Protein AF-A0A9D5QDN5-F1 (afdb_monomer_lite)

Sequence (202 aa):
MSFVYMTCNCQATGSQGYNCFMRDEQIRTYCETNEKVFFDFADLDAHWYNGSAWEHSTYDHEGTDVDVEHEQFNGNEAGHTTYESCEQKGRAVWWMMARLAGWDGGASASEQAKLTSTYSLSSNLNTINYTVPRQSNVEISIYDIDGRLVRTLVCGTVDPGFHSLSWDGKDRNGSKVSKGVYISRLESSGTVRAKSKVLLLN

Organism: NCBI:txid2052148

Structure (mmCIF, N/CA/C/O backbone):
data_AF-A0A9D5QDN5-F1
#
_entry.id   AF-A0A9D5QDN5-F1
#
loop_
_atom_site.group_PDB
_atom_site.id
_atom_site.type_symbol
_atom_site.label_atom_id
_atom_site.label_alt_id
_atom_site.label_comp_id
_atom_site.label_asym_id
_atom_site.label_entity_id
_atom_site.label_seq_id
_atom_site.pdbx_PDB_ins_code
_atom_site.Cartn_x
_atom_site.Cartn_y
_atom_site.Cartn_z
_atom_site.occupancy
_atom_site.B_iso_or_equiv
_atom_site.auth_seq_id
_atom_site.auth_comp_id
_atom_site.auth_asym_id
_atom_site.auth_atom_id
_atom_site.pdbx_PDB_model_num
ATOM 1 N N . MET A 1 1 ? -10.158 -11.912 1.954 1.00 58.22 1 MET A N 1
ATOM 2 C CA . MET A 1 1 ? -8.701 -12.013 1.739 1.00 58.22 1 MET A CA 1
ATOM 3 C C . MET A 1 1 ? -8.456 -11.590 0.306 1.00 58.22 1 MET A C 1
ATOM 5 O O . MET A 1 1 ? -9.079 -12.175 -0.568 1.00 58.22 1 MET A O 1
ATOM 9 N N . SER A 1 2 ? -7.680 -10.530 0.082 1.00 81.88 2 SER A N 1
ATOM 10 C CA . SER A 1 2 ? -7.375 -10.041 -1.268 1.00 81.88 2 SER A CA 1
ATOM 11 C C . SER A 1 2 ? -6.054 -10.653 -1.714 1.00 81.88 2 SER A C 1
ATOM 13 O O . SER A 1 2 ? -5.072 -10.569 -0.981 1.00 81.88 2 SER A O 1
ATOM 15 N N . PHE A 1 3 ? -6.051 -11.310 -2.870 1.00 91.81 3 PHE A N 1
ATOM 16 C CA . PHE A 1 3 ? -4.821 -11.774 -3.505 1.00 91.81 3 PHE A CA 1
ATOM 17 C C . PHE A 1 3 ? -4.150 -10.590 -4.213 1.00 91.81 3 PHE A C 1
ATOM 19 O O . PHE A 1 3 ? -4.855 -9.776 -4.812 1.00 91.81 3 PHE A O 1
ATOM 26 N N . VAL A 1 4 ? -2.822 -10.497 -4.122 1.00 93.88 4 VAL A N 1
ATOM 27 C CA . VAL A 1 4 ? -2.023 -9.459 -4.788 1.00 93.88 4 VAL A CA 1
ATOM 28 C C . VAL A 1 4 ? -1.340 -10.089 -5.992 1.00 93.88 4 VAL A C 1
ATOM 30 O O . VAL A 1 4 ? -0.610 -11.067 -5.846 1.00 93.88 4 VAL A O 1
ATOM 33 N N . TYR A 1 5 ? -1.605 -9.539 -7.170 1.00 96.06 5 TYR A N 1
ATOM 34 C CA . TYR A 1 5 ? -0.927 -9.904 -8.408 1.00 96.06 5 TYR A CA 1
ATOM 35 C C . TYR A 1 5 ? 0.317 -9.038 -8.577 1.00 96.06 5 TYR A C 1
ATOM 37 O O . TYR A 1 5 ? 0.336 -7.901 -8.109 1.00 96.06 5 TYR A O 1
ATOM 45 N N . MET A 1 6 ? 1.339 -9.564 -9.241 1.00 96.19 6 MET A N 1
ATOM 46 C CA . MET A 1 6 ? 2.598 -8.855 -9.444 1.00 96.19 6 MET A CA 1
ATOM 47 C C . MET A 1 6 ? 3.200 -9.184 -10.803 1.00 96.19 6 MET A C 1
ATOM 49 O O . MET A 1 6 ? 3.064 -10.320 -11.263 1.00 96.19 6 MET A O 1
ATOM 53 N N . THR A 1 7 ? 3.838 -8.192 -11.418 1.00 96.00 7 THR A N 1
ATOM 54 C CA . THR A 1 7 ? 4.723 -8.372 -12.578 1.00 96.00 7 THR A CA 1
ATOM 55 C C . THR A 1 7 ? 6.067 -8.952 -12.142 1.00 96.00 7 THR A C 1
ATOM 57 O O . THR A 1 7 ? 6.388 -8.995 -10.948 1.00 96.00 7 THR A O 1
ATOM 60 N N . CYS A 1 8 ? 6.835 -9.461 -13.103 1.00 88.31 8 CYS A N 1
ATOM 61 C CA . CYS A 1 8 ? 8.220 -9.870 -12.883 1.00 88.31 8 CYS A CA 1
ATOM 62 C C . CYS A 1 8 ? 9.164 -8.662 -13.017 1.00 88.31 8 CYS A C 1
ATOM 64 O O . CYS A 1 8 ? 8.758 -7.596 -13.460 1.00 88.31 8 CYS A O 1
ATOM 66 N N . ASN A 1 9 ? 10.440 -8.811 -12.658 1.00 80.81 9 ASN A N 1
ATOM 67 C CA . ASN A 1 9 ? 11.470 -7.886 -13.126 1.00 80.81 9 ASN A CA 1
ATOM 68 C C . ASN A 1 9 ? 11.909 -8.253 -14.548 1.00 80.81 9 ASN A C 1
ATOM 70 O O . ASN A 1 9 ? 12.340 -9.381 -14.802 1.00 80.81 9 ASN A O 1
ATOM 74 N N . CYS A 1 10 ? 11.870 -7.292 -15.470 1.00 78.69 10 CYS A N 1
ATOM 75 C CA . CYS A 1 10 ? 12.435 -7.464 -16.805 1.00 78.69 10 CYS A CA 1
ATOM 76 C C . CYS A 1 10 ? 13.880 -6.935 -16.835 1.00 78.69 10 CYS A C 1
ATOM 78 O O . CYS A 1 10 ? 14.143 -5.786 -17.166 1.00 78.69 10 CYS A O 1
ATOM 80 N N . GLN A 1 11 ? 14.838 -7.799 -16.477 1.00 85.31 11 GLN A N 1
ATOM 81 C CA . GLN A 1 11 ? 16.281 -7.476 -16.445 1.00 85.31 11 GLN A CA 1
ATOM 82 C C . GLN A 1 11 ? 17.001 -7.719 -17.785 1.00 85.31 11 GLN A C 1
ATOM 84 O O . GLN A 1 11 ? 18.211 -7.533 -17.902 1.00 85.31 11 GLN A O 1
ATOM 89 N N . ALA A 1 12 ? 16.280 -8.212 -18.792 1.00 85.81 12 ALA A N 1
ATOM 90 C CA . ALA A 1 12 ? 16.825 -8.544 -20.103 1.00 85.81 12 ALA A CA 1
ATOM 91 C C . ALA A 1 12 ? 16.309 -7.565 -21.160 1.00 85.81 12 ALA A C 1
ATOM 93 O O . ALA A 1 12 ? 15.193 -7.072 -21.052 1.00 85.81 12 ALA A O 1
ATOM 94 N N . THR A 1 13 ? 17.091 -7.351 -22.217 1.00 91.38 13 THR A N 1
ATOM 95 C CA . THR A 1 13 ? 16.676 -6.594 -23.407 1.00 91.38 13 THR A CA 1
ATOM 96 C C . THR A 1 13 ? 16.398 -7.528 -24.593 1.00 91.38 13 THR A C 1
ATOM 98 O O . THR A 1 13 ? 16.481 -8.761 -24.492 1.00 91.38 13 THR A O 1
ATOM 101 N N . GLY A 1 14 ? 16.030 -6.959 -25.745 1.00 93.94 14 GLY A N 1
ATOM 102 C CA . GLY A 1 14 ? 15.731 -7.709 -26.967 1.00 93.94 14 GLY A CA 1
ATOM 103 C C . GLY A 1 14 ? 14.498 -8.606 -26.825 1.00 93.94 14 GLY A C 1
ATOM 104 O O . GLY A 1 14 ? 13.575 -8.300 -26.074 1.00 93.94 14 GLY A O 1
ATOM 105 N N . SER A 1 15 ? 14.471 -9.735 -27.539 1.00 94.25 15 SER A N 1
ATOM 106 C CA . SER A 1 15 ? 13.298 -10.626 -27.554 1.00 94.25 15 SER A CA 1
ATOM 107 C C . SER A 1 15 ? 13.007 -11.294 -26.204 1.00 94.25 15 SER A C 1
ATOM 109 O O . SER A 1 15 ? 11.865 -11.666 -25.942 1.00 94.25 15 SER A O 1
ATOM 111 N N . GLN A 1 16 ? 14.020 -11.471 -25.345 1.00 91.44 16 GLN A N 1
ATOM 112 C CA . GLN A 1 16 ? 13.816 -12.035 -24.005 1.00 91.44 16 GLN A CA 1
ATOM 113 C C . GLN A 1 16 ? 13.107 -11.033 -23.091 1.00 91.44 16 GLN A C 1
ATOM 115 O O . GLN A 1 16 ? 12.096 -11.391 -22.485 1.00 91.44 16 GLN A O 1
ATOM 120 N N . GLY A 1 17 ? 13.583 -9.784 -23.056 1.00 93.19 17 GLY A N 1
ATOM 121 C CA . GLY A 1 17 ? 12.912 -8.698 -22.339 1.00 93.19 17 GLY A CA 1
ATOM 122 C C . GLY A 1 17 ? 11.507 -8.430 -22.867 1.00 93.19 17 GLY A C 1
ATOM 123 O O . GLY A 1 17 ? 10.565 -8.326 -22.091 1.00 93.19 17 GLY A O 1
ATOM 124 N N . TYR A 1 18 ? 11.327 -8.467 -24.191 1.00 95.31 18 TYR A N 1
ATOM 125 C CA . TYR A 1 18 ? 10.027 -8.210 -24.803 1.00 95.31 18 TYR A CA 1
ATOM 126 C C . TYR A 1 18 ? 9.000 -9.285 -24.436 1.00 95.31 18 TYR A C 1
ATOM 128 O O . TYR A 1 18 ? 7.843 -8.982 -24.171 1.00 95.31 18 TYR A O 1
ATOM 136 N N . ASN A 1 19 ? 9.411 -10.555 -24.350 1.00 94.81 19 ASN A N 1
ATOM 137 C CA . ASN A 1 19 ? 8.517 -11.608 -23.870 1.00 94.81 19 ASN A CA 1
ATOM 138 C C . ASN A 1 19 ? 8.107 -11.370 -22.408 1.00 94.81 19 ASN A C 1
ATOM 140 O O . ASN A 1 19 ? 6.927 -11.510 -22.106 1.00 94.81 19 ASN A O 1
ATOM 144 N N . CYS A 1 20 ? 9.044 -10.985 -21.531 1.00 93.81 20 CYS A N 1
ATOM 145 C CA . CYS A 1 20 ? 8.751 -10.609 -20.140 1.00 93.81 20 CYS A CA 1
ATOM 146 C C . CYS A 1 20 ? 7.706 -9.485 -20.086 1.00 93.81 20 CYS A C 1
ATOM 148 O O . CYS A 1 20 ? 6.622 -9.690 -19.540 1.00 93.81 20 CYS A O 1
ATOM 150 N N . PHE A 1 21 ? 7.963 -8.388 -20.799 1.00 94.81 21 PHE A N 1
ATOM 151 C CA . PHE A 1 21 ? 7.049 -7.258 -20.936 1.00 94.81 21 PHE A CA 1
ATOM 152 C C . PHE A 1 21 ? 5.653 -7.679 -21.408 1.00 94.81 21 PHE A C 1
ATOM 154 O O . PHE A 1 21 ? 4.655 -7.347 -20.782 1.00 94.81 21 PHE A O 1
ATOM 161 N N . MET A 1 22 ? 5.554 -8.508 -22.450 1.00 95.31 22 MET A N 1
ATOM 162 C CA . MET A 1 22 ? 4.256 -8.979 -22.943 1.00 95.31 22 MET A CA 1
ATOM 163 C C . MET A 1 22 ? 3.502 -9.860 -21.932 1.00 95.31 22 MET A C 1
ATOM 165 O O . MET A 1 22 ? 2.273 -9.936 -21.991 1.00 95.31 22 MET A O 1
ATOM 169 N N . ARG A 1 23 ? 4.192 -10.558 -21.018 1.00 96.31 23 ARG A N 1
ATOM 170 C CA . ARG A 1 23 ? 3.534 -11.282 -19.911 1.00 96.31 23 ARG A CA 1
ATOM 171 C C . ARG A 1 23 ? 3.090 -10.336 -18.811 1.00 96.31 23 ARG A C 1
ATOM 173 O O . ARG A 1 23 ? 1.997 -10.520 -18.279 1.00 96.31 23 ARG A O 1
ATOM 180 N N . ASP A 1 24 ? 3.889 -9.325 -18.523 1.00 96.25 24 ASP A N 1
ATOM 181 C CA . ASP A 1 24 ? 3.550 -8.301 -17.547 1.00 96.25 24 ASP A CA 1
ATOM 182 C C . ASP A 1 24 ? 2.343 -7.470 -18.006 1.00 96.25 24 ASP A C 1
ATOM 184 O O . ASP A 1 24 ? 1.401 -7.296 -17.235 1.00 96.25 24 ASP A O 1
ATOM 188 N N . GLU A 1 25 ? 2.257 -7.121 -19.291 1.00 95.44 25 GLU A N 1
ATOM 189 C CA . GLU A 1 25 ? 1.079 -6.488 -19.900 1.00 95.44 25 GLU A CA 1
ATOM 190 C C . GLU A 1 25 ? -0.191 -7.342 -19.772 1.00 95.44 25 GLU A C 1
ATOM 192 O O . GLU A 1 25 ? -1.283 -6.824 -19.519 1.00 95.44 25 GLU A O 1
ATOM 197 N N . GLN A 1 26 ? -0.076 -8.672 -19.878 1.00 97.06 26 GLN A N 1
ATOM 198 C CA . GLN A 1 26 ? -1.211 -9.573 -19.639 1.00 97.06 26 GLN A CA 1
ATOM 199 C C . GLN A 1 26 ? -1.677 -9.518 -18.179 1.00 97.06 26 GLN A C 1
ATOM 201 O O . GLN A 1 26 ? -2.884 -9.543 -17.920 1.00 97.06 26 GLN A O 1
ATOM 206 N N . ILE A 1 27 ? -0.744 -9.434 -17.226 1.00 96.94 27 ILE A N 1
ATOM 207 C CA . ILE A 1 27 ? -1.054 -9.315 -15.796 1.00 96.94 27 ILE A CA 1
ATOM 208 C C . ILE A 1 27 ? -1.691 -7.953 -15.508 1.00 96.94 27 ILE A C 1
ATOM 210 O O . ILE A 1 27 ? -2.745 -7.922 -14.866 1.00 96.94 27 ILE A O 1
ATOM 214 N N . ARG A 1 28 ? -1.111 -6.859 -16.018 1.00 96.56 28 ARG A N 1
ATOM 215 C CA . ARG A 1 28 ? -1.641 -5.488 -15.916 1.00 96.56 28 ARG A CA 1
ATOM 216 C C . ARG A 1 28 ? -3.074 -5.427 -16.439 1.00 96.56 28 ARG A C 1
ATOM 218 O O . ARG A 1 28 ? -3.995 -5.143 -15.673 1.00 96.56 28 ARG A O 1
ATOM 225 N N . THR A 1 29 ? -3.285 -5.865 -17.683 1.00 97.25 29 THR A N 1
ATOM 226 C CA . THR A 1 29 ? -4.608 -5.910 -18.329 1.00 97.25 29 THR A CA 1
ATOM 227 C C . THR A 1 29 ? -5.614 -6.720 -17.511 1.00 97.25 29 THR A C 1
ATOM 229 O O . THR A 1 29 ? -6.758 -6.297 -17.313 1.00 97.25 29 THR A O 1
ATOM 232 N N . TYR A 1 30 ? -5.218 -7.897 -17.011 1.00 96.06 30 TYR A N 1
ATOM 233 C CA . TYR A 1 30 ? -6.093 -8.725 -16.184 1.00 96.06 30 TYR A CA 1
ATOM 234 C C . TYR A 1 30 ? -6.464 -8.026 -14.871 1.00 96.06 30 TYR A C 1
ATOM 236 O O . TYR A 1 30 ? -7.628 -8.083 -14.463 1.00 96.06 30 TYR A O 1
ATOM 244 N N . CYS A 1 31 ? -5.508 -7.369 -14.213 1.00 95.62 31 CYS A N 1
ATOM 245 C CA . CYS A 1 31 ? -5.749 -6.682 -12.950 1.00 95.62 31 CYS A CA 1
ATOM 246 C C . CYS A 1 31 ? -6.680 -5.484 -13.115 1.00 95.62 31 CYS A C 1
ATOM 248 O O . CYS A 1 31 ? -7.635 -5.369 -12.348 1.00 95.62 31 CYS A O 1
ATOM 250 N N . GLU A 1 32 ? -6.454 -4.657 -14.134 1.00 92.88 32 GLU A N 1
ATOM 251 C CA . GLU A 1 32 ? -7.308 -3.511 -14.458 1.00 92.88 32 GLU A CA 1
ATOM 252 C C . GLU A 1 32 ? -8.732 -3.955 -14.802 1.00 92.88 32 GLU A C 1
ATOM 254 O O . GLU A 1 32 ? -9.698 -3.476 -14.212 1.00 92.88 32 GLU A O 1
ATOM 259 N N . THR A 1 33 ? -8.867 -4.943 -15.691 1.00 95.06 33 THR A N 1
ATOM 260 C CA . THR A 1 33 ? -10.176 -5.433 -16.157 1.00 95.06 33 THR A CA 1
ATOM 261 C C . THR A 1 33 ? -11.003 -6.062 -15.032 1.00 95.06 33 THR A C 1
ATOM 263 O O . THR A 1 33 ? -12.231 -6.042 -15.078 1.00 95.06 33 THR A O 1
ATOM 266 N N . ASN A 1 34 ? -10.352 -6.658 -14.028 1.00 93.75 34 ASN A N 1
ATOM 267 C CA . ASN A 1 34 ? -11.018 -7.439 -12.979 1.00 93.75 34 ASN A CA 1
ATOM 268 C C . ASN A 1 34 ? -10.911 -6.811 -11.583 1.00 93.75 34 ASN A C 1
ATOM 270 O O . ASN A 1 34 ? -11.143 -7.518 -10.589 1.00 93.75 34 ASN A O 1
ATOM 274 N N . GLU A 1 35 ? -10.528 -5.531 -11.517 1.00 91.94 35 GLU A N 1
ATOM 275 C CA . GLU A 1 35 ? -10.373 -4.743 -10.290 1.00 91.94 35 GLU A CA 1
ATOM 276 C C . GLU A 1 35 ? -9.543 -5.484 -9.225 1.00 91.94 35 GLU A C 1
ATOM 278 O O . GLU A 1 35 ? -9.929 -5.620 -8.058 1.00 91.94 35 GLU A O 1
ATOM 283 N N . LYS A 1 36 ? -8.411 -6.061 -9.643 1.00 94.81 36 LYS A N 1
ATOM 284 C CA . LYS A 1 36 ? -7.509 -6.780 -8.737 1.00 94.81 36 LYS A CA 1
ATOM 285 C C . LYS A 1 36 ? -6.504 -5.838 -8.099 1.00 94.81 36 LYS A C 1
ATOM 287 O O . LYS A 1 36 ? -6.113 -4.825 -8.664 1.00 94.81 36 LYS A O 1
ATOM 292 N N . VAL A 1 37 ? -6.053 -6.226 -6.909 1.00 92.94 37 VAL A N 1
ATOM 293 C CA . VAL A 1 37 ? -4.909 -5.579 -6.270 1.00 92.94 37 VAL A CA 1
ATOM 294 C C . VAL A 1 37 ? -3.650 -5.989 -7.021 1.00 92.94 37 VAL A C 1
ATOM 296 O O . VAL A 1 37 ? -3.403 -7.184 -7.207 1.00 92.94 37 VAL A O 1
ATOM 299 N N . PHE A 1 38 ? -2.871 -4.994 -7.421 1.00 94.69 38 PHE A N 1
ATOM 300 C CA . PHE A 1 38 ? -1.729 -5.147 -8.304 1.00 94.69 38 PHE A CA 1
ATOM 301 C C . PHE A 1 38 ? -0.495 -4.450 -7.721 1.00 94.69 38 PHE A C 1
ATOM 303 O O . PHE A 1 38 ? -0.605 -3.351 -7.176 1.00 94.69 38 PHE A O 1
ATOM 310 N N . PHE A 1 39 ? 0.655 -5.117 -7.805 1.00 96.06 39 PHE A N 1
ATOM 311 C CA . PHE A 1 39 ? 1.963 -4.618 -7.400 1.00 96.06 39 PHE A CA 1
ATOM 312 C C . PHE A 1 39 ? 2.928 -4.721 -8.585 1.00 96.06 39 PHE A C 1
ATOM 314 O O . PHE A 1 39 ? 3.391 -5.812 -8.914 1.00 96.06 39 PHE A O 1
ATOM 321 N N . ASP A 1 40 ? 3.193 -3.596 -9.243 1.00 95.50 40 ASP A N 1
ATOM 322 C CA . ASP A 1 40 ? 3.980 -3.571 -10.473 1.00 95.50 40 ASP A CA 1
ATOM 323 C C . ASP A 1 40 ? 5.482 -3.497 -10.174 1.00 95.50 40 ASP A C 1
ATOM 325 O O . ASP A 1 40 ? 6.033 -2.439 -9.882 1.00 95.50 40 ASP A O 1
ATOM 329 N N . PHE A 1 41 ? 6.139 -4.651 -10.183 1.00 93.00 41 PHE A N 1
ATOM 330 C CA . PHE A 1 41 ? 7.572 -4.766 -9.948 1.00 93.00 41 PHE A CA 1
ATOM 331 C C . PHE A 1 41 ? 8.387 -4.212 -11.122 1.00 93.00 41 PHE A C 1
ATOM 333 O O . PHE A 1 41 ? 9.372 -3.518 -10.889 1.00 93.00 41 PHE A O 1
ATOM 340 N N . ALA A 1 42 ? 7.954 -4.489 -12.357 1.00 93.62 42 ALA A N 1
ATOM 341 C CA . ALA A 1 42 ? 8.592 -3.995 -13.576 1.00 93.62 42 ALA A CA 1
ATOM 342 C C . ALA A 1 42 ? 8.594 -2.460 -13.636 1.00 93.62 42 ALA A C 1
ATOM 344 O O . ALA A 1 42 ? 9.636 -1.869 -13.903 1.00 93.62 42 ALA A O 1
ATOM 345 N N . ASP A 1 43 ? 7.464 -1.821 -13.316 1.00 93.62 43 ASP A N 1
ATOM 346 C CA . ASP A 1 43 ? 7.356 -0.354 -13.257 1.00 93.62 43 ASP A CA 1
ATOM 347 C C . ASP A 1 43 ? 8.285 0.245 -12.189 1.00 93.62 43 ASP A C 1
ATOM 349 O O . ASP A 1 43 ? 9.053 1.169 -12.461 1.00 93.62 43 ASP A O 1
ATOM 353 N N . LEU A 1 44 ? 8.292 -0.337 -10.982 1.00 94.00 44 LEU A N 1
ATOM 354 C CA . LEU A 1 44 ? 9.174 0.113 -9.901 1.00 94.00 44 LEU A CA 1
ATOM 355 C C . LEU A 1 44 ? 10.657 0.014 -10.270 1.00 94.00 44 LEU A C 1
ATOM 357 O O . LEU A 1 44 ? 11.422 0.897 -9.895 1.00 94.00 44 LEU A O 1
ATOM 361 N N . ASP A 1 45 ? 11.054 -1.037 -10.987 1.00 93.12 45 ASP A N 1
ATOM 362 C CA . ASP A 1 45 ? 12.440 -1.230 -11.415 1.00 93.12 45 ASP A CA 1
ATOM 363 C C . ASP A 1 45 ? 12.815 -0.392 -12.641 1.00 93.12 45 ASP A C 1
ATOM 365 O O . ASP A 1 45 ? 13.992 -0.097 -12.826 1.00 93.12 45 ASP A O 1
ATOM 369 N N . ALA A 1 46 ? 11.858 0.031 -13.466 1.00 94.56 46 ALA A N 1
ATOM 370 C CA . ALA A 1 46 ? 12.126 0.897 -14.612 1.00 94.56 46 ALA A CA 1
ATOM 371 C C . ALA A 1 46 ? 12.247 2.379 -14.218 1.00 94.56 46 ALA A C 1
ATOM 373 O O . ALA A 1 46 ? 12.864 3.159 -14.948 1.00 94.56 46 ALA A O 1
ATOM 374 N N . HIS A 1 47 ? 11.695 2.775 -13.065 1.00 94.19 47 HIS A N 1
ATOM 375 C CA . HIS A 1 47 ? 11.649 4.164 -12.617 1.00 94.19 47 HIS A CA 1
ATOM 376 C C . HIS A 1 47 ? 12.529 4.451 -11.399 1.00 94.19 47 HIS A C 1
ATOM 378 O O . HIS A 1 47 ? 12.309 3.941 -10.298 1.00 94.19 47 HIS A O 1
ATOM 384 N N . TRP A 1 48 ? 13.463 5.387 -11.563 1.00 94.12 48 TRP A N 1
ATOM 385 C CA . TRP A 1 48 ? 14.336 5.848 -10.486 1.00 94.12 48 TRP A CA 1
ATOM 386 C C . TRP A 1 48 ? 14.280 7.368 -10.328 1.00 94.12 48 TRP A C 1
ATOM 388 O O . TRP A 1 48 ? 14.187 8.109 -11.302 1.00 94.12 48 TRP A O 1
ATOM 398 N N . TYR A 1 49 ? 14.329 7.853 -9.087 1.00 90.31 49 TYR A N 1
ATOM 399 C CA . TYR A 1 49 ? 14.379 9.284 -8.801 1.00 90.31 49 TYR A CA 1
ATOM 400 C C . TYR A 1 49 ? 15.803 9.694 -8.437 1.00 90.31 49 TYR A C 1
ATOM 402 O O . TYR A 1 49 ? 16.289 9.381 -7.351 1.00 90.31 49 TYR A O 1
ATOM 410 N N . ASN A 1 50 ? 16.440 10.482 -9.298 1.00 86.81 50 ASN A N 1
ATOM 411 C CA . ASN A 1 50 ? 17.849 10.862 -9.152 1.00 86.81 50 ASN A CA 1
ATOM 412 C C . ASN A 1 50 ? 18.118 11.966 -8.108 1.00 86.81 50 ASN A C 1
ATOM 414 O O . ASN A 1 50 ? 19.209 12.534 -8.041 1.00 86.81 50 ASN A O 1
ATOM 418 N N . GLY A 1 51 ? 17.106 12.333 -7.319 1.00 88.19 51 GLY A N 1
ATOM 419 C CA . GLY A 1 51 ? 17.140 13.466 -6.392 1.00 88.19 51 GLY A CA 1
ATOM 420 C C . GLY A 1 51 ? 16.559 14.763 -6.966 1.00 88.19 51 GLY A C 1
ATOM 421 O O . GLY A 1 51 ? 16.148 15.625 -6.187 1.00 88.19 51 GLY A O 1
ATOM 422 N N . SER A 1 52 ? 16.455 14.890 -8.294 1.00 89.88 52 SER A N 1
ATOM 423 C CA . SER A 1 52 ? 15.911 16.072 -8.987 1.00 89.88 52 SER A CA 1
ATOM 424 C C . SER A 1 52 ? 14.757 15.759 -9.944 1.00 89.88 52 SER A C 1
ATOM 426 O O . SER A 1 52 ? 13.833 16.561 -10.066 1.00 89.88 52 SER A O 1
ATOM 428 N N . ALA A 1 53 ? 14.805 14.622 -10.636 1.00 89.44 53 ALA A N 1
ATOM 429 C CA . ALA A 1 53 ? 13.808 14.202 -11.611 1.00 89.44 53 ALA A CA 1
ATOM 430 C C . ALA A 1 53 ? 13.634 12.680 -11.605 1.00 89.44 53 ALA A C 1
ATOM 432 O O . ALA A 1 53 ? 14.506 11.941 -11.145 1.00 89.44 53 ALA A O 1
ATOM 433 N N . TRP A 1 54 ? 12.490 12.237 -12.124 1.00 91.94 54 TRP A N 1
ATOM 434 C CA . TRP A 1 54 ? 12.250 10.831 -12.420 1.00 91.94 54 TRP A CA 1
ATOM 435 C C . TRP A 1 54 ? 12.897 10.465 -13.749 1.00 91.94 54 TRP A C 1
ATOM 437 O O . TRP A 1 54 ? 12.698 11.148 -14.754 1.00 91.94 54 TRP A O 1
ATOM 447 N N . GLU A 1 55 ? 13.644 9.376 -13.726 1.00 94.19 55 GLU A N 1
ATOM 448 C CA . GLU A 1 55 ? 14.187 8.686 -14.883 1.00 94.19 55 GLU A CA 1
ATOM 449 C C . GLU A 1 55 ? 13.318 7.454 -15.161 1.00 94.19 55 GLU A C 1
ATOM 451 O O . GLU A 1 55 ? 12.727 6.872 -14.247 1.00 94.19 55 GLU A O 1
ATOM 456 N N . HIS A 1 56 ? 13.194 7.095 -16.436 1.00 94.50 56 HIS A N 1
ATOM 457 C CA . HIS A 1 56 ? 12.466 5.918 -16.904 1.00 94.50 56 HIS A CA 1
ATOM 458 C C . HIS A 1 56 ? 13.375 5.160 -17.861 1.00 94.50 56 HIS A C 1
ATOM 460 O O . HIS A 1 56 ? 13.830 5.730 -18.855 1.00 94.50 56 HIS A O 1
ATOM 466 N N . SER A 1 57 ? 13.687 3.912 -17.531 1.00 94.38 57 SER A N 1
ATOM 467 C CA . SER A 1 57 ? 14.548 3.062 -18.341 1.00 94.38 57 SER A CA 1
ATOM 468 C C . SER A 1 57 ? 13.716 2.209 -19.288 1.00 94.38 57 SER A C 1
ATOM 470 O O . SER A 1 57 ? 12.903 1.386 -18.869 1.00 94.38 57 SER A O 1
ATOM 472 N N . THR A 1 58 ? 13.941 2.411 -20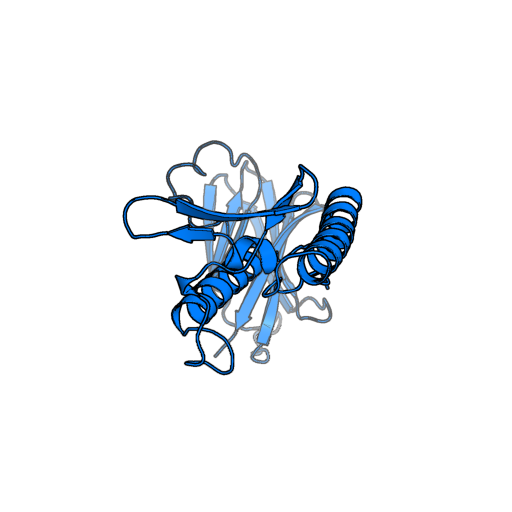.582 1.00 95.38 58 THR A N 1
ATOM 473 C CA . THR A 1 58 ? 13.287 1.667 -21.656 1.00 95.38 58 THR A CA 1
ATOM 474 C C . THR A 1 58 ? 14.280 1.325 -22.760 1.00 95.38 58 THR A C 1
ATOM 476 O O . THR A 1 58 ? 15.361 1.914 -22.871 1.00 95.38 58 THR A O 1
ATOM 479 N N . TYR A 1 59 ? 13.917 0.364 -23.604 1.00 94.94 59 TYR A N 1
ATOM 480 C CA . TYR A 1 59 ? 14.603 0.099 -24.865 1.00 94.94 59 TYR A CA 1
ATOM 481 C C . TYR A 1 59 ? 13.597 -0.130 -25.996 1.00 94.94 59 TYR A C 1
ATOM 483 O O . TYR A 1 59 ? 12.514 -0.669 -25.772 1.00 94.94 59 TYR A O 1
ATOM 491 N N . ASP A 1 60 ? 13.974 0.240 -27.222 1.00 96.12 60 ASP A N 1
ATOM 492 C CA . ASP A 1 60 ? 13.150 -0.027 -28.403 1.00 96.12 60 ASP A CA 1
ATOM 493 C C . ASP A 1 60 ? 13.191 -1.516 -28.774 1.00 96.12 60 ASP A C 1
ATOM 495 O O . ASP A 1 60 ? 14.259 -2.124 -28.933 1.00 96.12 60 ASP A O 1
ATOM 499 N N . HIS A 1 61 ? 12.011 -2.096 -28.959 1.00 95.62 61 HIS A N 1
ATOM 500 C CA . HIS A 1 61 ? 11.826 -3.391 -29.588 1.00 95.62 61 HIS A CA 1
ATOM 501 C C . HIS A 1 61 ? 10.793 -3.281 -30.705 1.00 95.62 61 HIS A C 1
ATOM 503 O O . HIS A 1 61 ? 9.589 -3.248 -30.456 1.00 95.62 61 HIS A O 1
ATOM 509 N N . GLU A 1 62 ? 11.276 -3.238 -31.948 1.00 94.88 62 GLU A N 1
ATOM 510 C CA . GLU A 1 62 ? 10.428 -3.196 -33.146 1.00 94.88 62 GLU A CA 1
ATOM 511 C C . GLU A 1 62 ? 9.426 -2.019 -33.133 1.00 94.88 62 GLU A C 1
ATOM 513 O O . GLU A 1 62 ? 8.292 -2.149 -33.596 1.00 94.88 62 GLU A O 1
ATOM 518 N N . GLY A 1 63 ? 9.836 -0.855 -32.613 1.00 93.25 63 GLY A N 1
ATOM 519 C CA . GLY A 1 63 ? 8.989 0.337 -32.504 1.00 93.25 63 GLY A CA 1
ATOM 520 C C . GLY A 1 63 ? 8.122 0.397 -31.243 1.00 93.25 63 GLY A C 1
ATOM 521 O O . GLY A 1 63 ? 7.251 1.262 -31.159 1.00 93.25 63 GLY A O 1
ATOM 522 N N . THR A 1 64 ? 8.315 -0.524 -30.295 1.00 93.31 64 THR A N 1
ATOM 523 C CA . THR A 1 64 ? 7.682 -0.500 -28.968 1.00 93.31 64 THR A CA 1
ATOM 524 C C . THR A 1 64 ? 8.723 -0.135 -27.917 1.00 93.31 64 THR A C 1
ATOM 526 O O . THR A 1 64 ? 9.749 -0.806 -27.835 1.00 93.31 64 THR A O 1
ATOM 529 N N . ASP A 1 65 ? 8.442 0.869 -27.087 1.00 93.81 65 ASP A N 1
ATOM 530 C CA . ASP A 1 65 ? 9.254 1.161 -25.904 1.00 93.81 65 ASP A CA 1
ATOM 531 C C . ASP A 1 65 ? 8.942 0.130 -24.814 1.00 93.81 65 ASP A C 1
ATOM 533 O O . ASP A 1 65 ? 7.807 0.019 -24.350 1.00 93.81 65 ASP A O 1
ATOM 537 N N . VAL A 1 66 ? 9.950 -0.657 -24.445 1.00 94.81 66 VAL A N 1
ATOM 538 C CA . VAL A 1 66 ? 9.834 -1.760 -23.489 1.00 94.81 66 VAL A CA 1
ATOM 539 C C . VAL A 1 66 ? 10.541 -1.391 -22.195 1.00 94.81 66 VAL A C 1
ATOM 541 O O . VAL A 1 66 ? 11.726 -1.055 -22.225 1.00 94.81 66 VAL A O 1
ATOM 544 N N . ASP A 1 67 ? 9.831 -1.502 -21.070 1.00 93.94 67 ASP A N 1
ATOM 545 C CA . ASP A 1 67 ? 10.405 -1.317 -19.735 1.00 93.94 67 ASP A CA 1
ATOM 546 C C . ASP A 1 67 ? 11.565 -2.289 -19.491 1.00 93.94 67 ASP A C 1
ATOM 548 O O . ASP A 1 67 ? 11.483 -3.490 -19.776 1.00 93.94 67 ASP A O 1
ATOM 552 N N . VAL A 1 68 ? 12.645 -1.771 -18.915 1.00 93.81 68 VAL A N 1
ATOM 553 C CA . VAL A 1 68 ? 13.788 -2.561 -18.455 1.00 93.81 68 VAL A CA 1
ATOM 554 C C . VAL A 1 68 ? 14.250 -2.043 -17.101 1.00 93.81 68 VAL A C 1
ATOM 556 O O . VAL A 1 68 ? 14.052 -0.877 -16.777 1.00 93.81 68 VAL A O 1
ATOM 559 N N . GLU A 1 69 ? 14.857 -2.913 -16.297 1.00 93.50 69 GLU A N 1
ATOM 560 C CA . GLU A 1 69 ? 15.459 -2.508 -15.026 1.00 93.50 69 GLU A CA 1
ATOM 561 C C . GLU A 1 69 ? 16.451 -1.348 -15.223 1.00 93.50 69 GLU A C 1
ATOM 563 O O . GLU A 1 69 ? 17.378 -1.416 -16.036 1.00 93.50 69 GLU A O 1
ATOM 568 N N . HIS A 1 70 ? 16.252 -0.287 -14.445 1.00 94.81 70 HIS A N 1
ATOM 569 C CA . HIS A 1 70 ? 17.103 0.887 -14.421 1.00 94.81 70 HIS A CA 1
ATOM 570 C C . HIS A 1 70 ? 18.520 0.516 -13.969 1.00 94.81 70 HIS A C 1
ATOM 572 O O . HIS A 1 70 ? 18.704 -0.245 -13.018 1.00 94.81 70 HIS A O 1
ATOM 578 N N . GLU A 1 71 ? 19.546 1.101 -14.597 1.00 93.25 71 GLU A N 1
ATOM 579 C CA . GLU A 1 71 ? 20.955 0.770 -14.322 1.00 93.25 71 GLU A CA 1
ATOM 580 C C . GLU A 1 71 ? 21.324 0.935 -12.837 1.00 93.25 71 GLU A C 1
ATOM 582 O O . GLU A 1 71 ? 22.064 0.124 -12.286 1.00 93.25 71 GLU A O 1
ATOM 587 N N . GLN A 1 72 ? 20.730 1.923 -12.162 1.00 93.25 72 GLN A N 1
ATOM 588 C CA . GLN A 1 72 ? 20.887 2.147 -10.718 1.00 93.25 72 GLN A CA 1
ATOM 589 C C . GLN A 1 72 ? 20.474 0.943 -9.843 1.00 93.25 72 GLN A C 1
ATOM 591 O O . GLN A 1 72 ? 20.957 0.794 -8.720 1.00 93.25 72 GLN A O 1
ATOM 596 N N . PHE A 1 73 ? 19.577 0.080 -10.320 1.00 92.75 73 PHE A N 1
ATOM 597 C CA . PHE A 1 73 ? 19.118 -1.109 -9.593 1.00 92.75 73 PHE A CA 1
ATOM 598 C C . PHE A 1 73 ? 19.864 -2.386 -9.986 1.00 92.75 73 PHE A C 1
ATOM 600 O O . PHE A 1 73 ? 19.746 -3.407 -9.300 1.00 92.75 73 PHE A O 1
ATOM 607 N N . ASN A 1 74 ? 20.701 -2.315 -11.023 1.00 89.56 74 ASN A N 1
ATOM 608 C CA . ASN A 1 74 ? 21.514 -3.427 -11.485 1.00 89.56 74 ASN A CA 1
ATOM 609 C C . ASN A 1 74 ? 22.750 -3.602 -10.587 1.00 89.56 74 ASN A C 1
ATOM 611 O O . ASN A 1 74 ? 23.778 -2.941 -10.742 1.00 89.56 74 ASN A O 1
ATOM 615 N N . GLY A 1 75 ? 22.655 -4.516 -9.623 1.00 84.94 75 GLY A N 1
ATOM 616 C CA . GLY A 1 75 ? 23.725 -4.780 -8.668 1.00 84.94 75 GLY A CA 1
ATOM 617 C C . GLY A 1 75 ? 23.611 -6.146 -8.005 1.00 84.94 75 GLY A C 1
ATOM 618 O O . GLY A 1 75 ? 22.699 -6.923 -8.266 1.00 84.94 75 GLY A O 1
ATOM 619 N N . ASN A 1 76 ? 24.559 -6.465 -7.126 1.00 87.06 76 ASN A N 1
ATOM 620 C CA . ASN A 1 76 ? 24.536 -7.711 -6.352 1.00 87.06 76 ASN A CA 1
ATOM 621 C C . ASN A 1 76 ? 24.769 -7.461 -4.859 1.00 87.06 76 ASN A C 1
ATOM 623 O O . ASN A 1 76 ? 25.473 -8.205 -4.178 1.00 87.06 76 ASN A O 1
ATOM 627 N N . GLU A 1 77 ? 24.203 -6.374 -4.356 1.00 90.06 77 GLU A N 1
ATOM 628 C CA . GLU A 1 77 ? 24.347 -5.983 -2.958 1.00 90.06 77 GLU A CA 1
ATOM 629 C C . GLU A 1 77 ? 23.374 -6.761 -2.067 1.00 90.06 77 GLU A C 1
ATOM 631 O O . GLU A 1 77 ? 23.729 -7.152 -0.957 1.00 90.06 77 GLU A O 1
ATOM 636 N N . ALA A 1 78 ? 22.176 -7.044 -2.587 1.00 83.94 78 ALA A N 1
ATOM 637 C CA . ALA A 1 78 ? 21.082 -7.702 -1.878 1.00 83.94 78 ALA A CA 1
ATOM 638 C C . ALA A 1 78 ? 20.639 -9.020 -2.544 1.00 83.94 78 ALA A C 1
ATOM 640 O O . ALA A 1 78 ? 19.469 -9.389 -2.492 1.00 83.94 78 ALA A O 1
ATOM 641 N N . G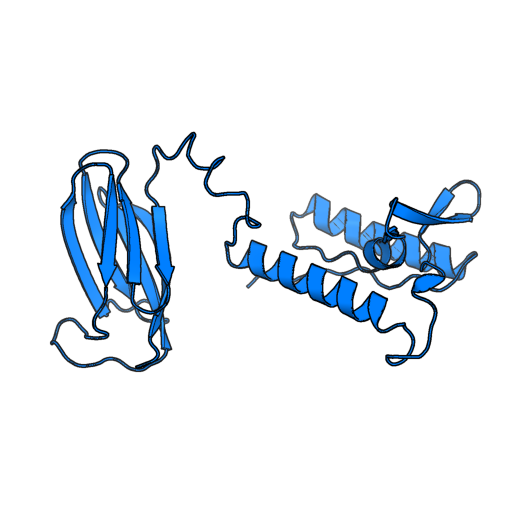LY A 1 79 ? 21.572 -9.744 -3.171 1.00 74.94 79 GLY A N 1
ATOM 642 C CA . GLY A 1 79 ? 21.273 -10.993 -3.874 1.00 74.94 79 GLY A CA 1
ATOM 643 C C . GLY A 1 79 ? 20.557 -10.736 -5.198 1.00 74.94 79 GLY A C 1
ATOM 644 O O . GLY A 1 79 ? 19.376 -11.043 -5.328 1.00 74.94 79 GLY A O 1
ATOM 645 N N . HIS A 1 80 ? 21.315 -10.223 -6.173 1.00 80.94 80 HIS A N 1
ATOM 646 C CA . HIS A 1 80 ? 20.902 -9.891 -7.550 1.00 80.94 80 HIS A CA 1
ATOM 647 C C . HIS A 1 80 ? 20.196 -8.540 -7.778 1.00 80.94 80 HIS A C 1
ATOM 649 O O . HIS A 1 80 ? 19.691 -8.313 -8.873 1.00 80.94 80 HIS A O 1
ATOM 655 N N . THR A 1 81 ? 20.180 -7.641 -6.788 1.00 88.19 81 THR A N 1
ATOM 656 C CA . THR A 1 81 ? 19.807 -6.222 -6.971 1.00 88.19 81 THR A CA 1
ATOM 657 C C . THR A 1 81 ? 20.567 -5.323 -5.977 1.00 88.19 81 THR A C 1
ATOM 659 O O . THR A 1 81 ? 21.392 -5.819 -5.193 1.00 88.19 81 THR A O 1
ATOM 662 N N . THR A 1 82 ? 20.329 -4.011 -6.003 1.00 92.12 82 THR A N 1
ATOM 663 C CA . THR A 1 82 ? 20.879 -3.038 -5.040 1.00 92.12 82 THR A CA 1
ATOM 664 C C . THR A 1 82 ? 20.010 -2.904 -3.788 1.00 92.12 82 THR A C 1
ATOM 666 O O . THR A 1 82 ? 18.811 -3.202 -3.796 1.00 92.12 82 THR A O 1
ATOM 669 N N . TYR A 1 83 ? 20.592 -2.421 -2.684 1.00 92.38 83 TYR A N 1
ATOM 670 C CA . TYR A 1 83 ? 19.806 -2.130 -1.475 1.00 92.38 83 TYR A CA 1
ATOM 671 C C . TYR A 1 83 ? 18.731 -1.066 -1.722 1.00 92.38 83 TYR A C 1
ATOM 673 O O . TYR A 1 83 ? 17.652 -1.135 -1.136 1.00 92.38 83 TYR A O 1
ATOM 681 N N . GLU A 1 84 ? 19.007 -0.110 -2.608 1.00 92.62 84 GLU A N 1
ATOM 682 C CA . GLU A 1 84 ? 18.076 0.958 -2.970 1.00 92.62 84 GLU A CA 1
ATOM 683 C C . GLU A 1 84 ? 16.810 0.410 -3.642 1.00 92.62 84 GLU A C 1
ATOM 685 O O . GLU A 1 84 ? 15.703 0.750 -3.219 1.00 92.62 84 GLU A O 1
ATOM 690 N N . SER A 1 85 ? 16.957 -0.518 -4.597 1.00 91.94 85 SER A N 1
ATOM 691 C CA . SER A 1 85 ? 15.815 -1.215 -5.205 1.00 91.94 85 SER A CA 1
ATOM 692 C C . SER A 1 85 ? 14.995 -1.963 -4.144 1.00 91.94 85 SER A C 1
ATOM 694 O O . SER A 1 85 ? 13.765 -1.849 -4.091 1.00 91.94 85 SER A O 1
ATOM 696 N N . CYS A 1 86 ? 15.658 -2.676 -3.220 1.00 91.62 86 CYS A N 1
ATOM 697 C CA . CYS A 1 86 ? 14.973 -3.342 -2.107 1.00 91.62 86 CYS A CA 1
ATOM 698 C C . CYS A 1 86 ? 14.192 -2.361 -1.223 1.00 91.62 86 CYS A C 1
ATOM 700 O O . CYS A 1 86 ? 13.055 -2.650 -0.838 1.00 91.62 86 CYS A O 1
ATOM 702 N N . GLU A 1 87 ? 14.773 -1.207 -0.892 1.00 93.38 87 GLU A N 1
ATOM 703 C CA . GLU A 1 87 ? 14.093 -0.181 -0.105 1.00 93.38 87 GLU A CA 1
ATOM 704 C C . GLU A 1 87 ? 12.882 0.398 -0.838 1.00 93.38 87 GLU A C 1
ATOM 706 O O . GLU A 1 87 ? 11.820 0.541 -0.226 1.00 93.38 87 GLU A O 1
ATOM 711 N N . GLN A 1 88 ? 13.006 0.708 -2.130 1.00 91.88 88 GLN A N 1
ATOM 712 C CA . GLN A 1 88 ? 11.909 1.234 -2.944 1.00 91.88 88 GLN A CA 1
ATOM 713 C C . GLN A 1 88 ? 10.737 0.249 -2.981 1.00 91.88 88 GLN A C 1
ATOM 715 O O . GLN A 1 88 ? 9.603 0.619 -2.659 1.00 91.88 88 GLN A O 1
ATOM 720 N N . LYS A 1 89 ? 11.017 -1.029 -3.256 1.00 92.00 89 LYS A N 1
ATOM 721 C CA . LYS A 1 89 ? 10.023 -2.111 -3.229 1.00 92.00 89 LYS A CA 1
ATOM 722 C C . LYS A 1 89 ? 9.397 -2.261 -1.848 1.00 92.00 89 LYS A C 1
ATOM 724 O O . LYS A 1 89 ? 8.177 -2.345 -1.727 1.00 92.00 89 LYS A O 1
ATOM 729 N N . GLY A 1 90 ? 10.204 -2.224 -0.788 1.00 94.06 90 GLY A N 1
ATOM 730 C CA . GLY A 1 90 ? 9.726 -2.284 0.592 1.00 94.06 90 GLY A CA 1
ATOM 731 C C . GLY A 1 90 ? 8.773 -1.138 0.940 1.00 94.06 90 GLY A C 1
ATOM 732 O O . GLY A 1 90 ? 7.709 -1.372 1.520 1.00 94.06 90 GLY A O 1
ATOM 733 N N . ARG A 1 91 ? 9.107 0.096 0.541 1.00 92.75 91 ARG A N 1
ATOM 734 C CA . ARG A 1 91 ? 8.259 1.285 0.730 1.00 92.75 91 ARG A CA 1
ATOM 735 C C . ARG A 1 91 ? 6.957 1.172 -0.060 1.00 92.75 91 ARG A C 1
ATOM 737 O O . ARG A 1 91 ? 5.898 1.456 0.497 1.00 92.75 91 ARG A O 1
ATOM 744 N N . ALA A 1 92 ? 7.018 0.713 -1.309 1.00 94.06 92 ALA A N 1
ATOM 745 C CA . ALA A 1 92 ? 5.846 0.528 -2.158 1.00 94.06 92 ALA A CA 1
ATOM 746 C C . ALA A 1 92 ? 4.901 -0.558 -1.609 1.00 94.06 92 ALA A C 1
ATOM 748 O O . ALA A 1 92 ? 3.696 -0.323 -1.486 1.00 94.06 92 ALA A O 1
ATOM 749 N N . VAL A 1 93 ? 5.433 -1.711 -1.181 1.00 94.38 93 VAL A N 1
ATOM 750 C CA . VAL A 1 93 ? 4.643 -2.771 -0.527 1.00 94.38 93 VAL A CA 1
ATOM 751 C C . VAL A 1 93 ? 4.017 -2.256 0.761 1.00 94.38 93 VAL A C 1
ATOM 753 O O . VAL A 1 93 ? 2.827 -2.475 0.995 1.00 94.38 93 VAL A O 1
ATOM 756 N N . TRP A 1 94 ? 4.792 -1.563 1.601 1.00 93.69 94 TRP A N 1
ATOM 757 C CA . TRP A 1 94 ? 4.270 -0.986 2.836 1.00 93.69 94 TRP A CA 1
ATOM 758 C C . TRP A 1 94 ? 3.119 -0.020 2.548 1.00 93.69 94 TRP A C 1
ATOM 760 O O . TRP A 1 94 ? 2.061 -0.136 3.168 1.00 93.69 94 TRP A O 1
ATOM 770 N N . TRP A 1 95 ? 3.291 0.876 1.573 1.00 90.50 95 TRP A N 1
ATOM 771 C CA . TRP A 1 95 ? 2.267 1.834 1.168 1.00 90.50 95 TRP A CA 1
ATOM 772 C C . TRP A 1 95 ? 0.998 1.123 0.704 1.00 90.50 95 TRP A C 1
ATOM 774 O O . TRP A 1 95 ? -0.081 1.378 1.238 1.00 90.50 95 TRP A O 1
ATOM 784 N N . MET A 1 96 ? 1.116 0.177 -0.230 1.00 93.25 96 MET A N 1
ATOM 785 C CA . MET A 1 96 ? -0.005 -0.627 -0.718 1.00 93.25 96 MET A CA 1
ATOM 786 C C . MET A 1 96 ? -0.732 -1.330 0.435 1.00 93.25 96 MET A C 1
ATOM 788 O O . MET A 1 96 ? -1.954 -1.240 0.548 1.00 93.25 96 MET A O 1
ATOM 792 N N . MET A 1 97 ? 0.000 -1.995 1.329 1.00 92.56 97 MET A N 1
ATOM 793 C CA . MET A 1 97 ? -0.592 -2.706 2.463 1.00 92.56 97 MET A CA 1
ATOM 794 C C . MET A 1 97 ? -1.283 -1.762 3.443 1.00 92.56 97 MET A C 1
ATOM 796 O O . MET A 1 97 ? -2.373 -2.071 3.926 1.00 92.56 97 MET A O 1
ATOM 800 N N . ALA A 1 98 ? -0.696 -0.596 3.706 1.00 89.69 98 ALA A N 1
ATOM 801 C CA . ALA A 1 98 ? -1.318 0.428 4.529 1.00 89.69 98 ALA A CA 1
ATOM 802 C C . ALA A 1 98 ? -2.630 0.914 3.888 1.00 89.69 98 ALA A C 1
ATOM 804 O O . ALA A 1 98 ? -3.657 0.957 4.569 1.00 89.69 98 ALA A O 1
ATOM 805 N N . ARG A 1 99 ? -2.643 1.177 2.574 1.00 89.12 99 ARG A N 1
ATOM 806 C CA . ARG A 1 99 ? -3.857 1.539 1.818 1.00 89.12 99 ARG A CA 1
ATOM 807 C C . ARG A 1 99 ? -4.936 0.461 1.923 1.00 89.12 99 ARG A C 1
ATOM 809 O O . ARG A 1 99 ? -6.078 0.770 2.256 1.00 89.12 99 ARG A O 1
ATOM 816 N N . LEU A 1 100 ? -4.578 -0.807 1.723 1.00 86.06 100 LEU A N 1
ATOM 817 C CA . LEU A 1 100 ? -5.504 -1.943 1.849 1.00 86.06 100 LEU A CA 1
ATOM 818 C C . LEU A 1 100 ? -6.015 -2.137 3.284 1.00 86.06 100 LEU A C 1
ATOM 820 O O . LEU A 1 100 ? -7.126 -2.627 3.486 1.00 86.06 100 LEU A O 1
ATOM 824 N N . ALA A 1 101 ? -5.226 -1.746 4.287 1.00 87.38 101 ALA A N 1
ATOM 825 C CA . ALA A 1 101 ? -5.623 -1.753 5.691 1.00 87.38 101 ALA A CA 1
ATOM 826 C C . ALA A 1 101 ? -6.523 -0.562 6.081 1.00 87.38 101 ALA A C 1
ATOM 828 O O . ALA A 1 101 ? -7.014 -0.532 7.210 1.00 87.38 101 ALA A O 1
ATOM 829 N N . GLY A 1 102 ? -6.767 0.380 5.162 1.00 85.75 102 GLY A N 1
ATOM 830 C CA . GLY A 1 102 ? -7.623 1.548 5.366 1.00 85.75 102 GLY A CA 1
ATOM 831 C C . GLY A 1 102 ? -6.877 2.841 5.699 1.00 85.75 102 GLY A C 1
ATOM 832 O O . GLY A 1 102 ? -7.518 3.810 6.099 1.00 85.75 102 GLY A O 1
ATOM 833 N N . TRP A 1 103 ? -5.549 2.885 5.552 1.00 87.00 103 TRP A N 1
ATOM 834 C CA . TRP A 1 103 ? -4.799 4.135 5.658 1.00 87.00 103 TRP A CA 1
ATOM 835 C C . TRP A 1 103 ? -5.064 5.025 4.442 1.00 87.00 103 TRP A C 1
ATOM 837 O O . TRP A 1 103 ? -5.019 4.594 3.290 1.00 87.00 103 TRP A O 1
ATOM 847 N N . ASP A 1 104 ? -5.308 6.301 4.691 1.00 83.19 104 ASP A N 1
ATOM 848 C CA . ASP A 1 104 ? -5.688 7.288 3.685 1.00 83.19 104 ASP A CA 1
ATOM 849 C C . ASP A 1 104 ? -4.499 7.908 2.928 1.00 83.19 104 ASP A C 1
ATOM 851 O O . ASP A 1 104 ? -4.711 8.750 2.057 1.00 83.19 104 ASP A O 1
ATOM 855 N N . GLY A 1 105 ? -3.279 7.411 3.150 1.00 79.06 105 GLY A N 1
ATOM 856 C CA . GLY A 1 105 ? -2.078 7.878 2.454 1.00 79.06 105 GLY A CA 1
ATOM 857 C C . GLY A 1 105 ? -1.451 9.113 3.094 1.00 79.06 105 GLY A C 1
ATOM 858 O O . GLY A 1 105 ? -0.603 9.749 2.477 1.00 79.06 105 GLY A O 1
ATOM 859 N N . GLY A 1 106 ? -1.867 9.481 4.313 1.00 68.94 106 GLY A N 1
ATOM 860 C CA . GLY A 1 106 ? -1.272 10.612 5.020 1.00 68.94 106 GLY A CA 1
ATOM 861 C C . GLY A 1 106 ? -1.568 11.950 4.351 1.00 68.94 106 GLY A C 1
ATOM 862 O O . GLY A 1 106 ? -0.830 12.908 4.579 1.00 68.94 106 GLY A O 1
ATOM 863 N N . ALA A 1 107 ? -2.648 12.025 3.557 1.00 53.53 107 ALA A N 1
ATOM 864 C CA . ALA A 1 107 ? -3.246 13.301 3.200 1.00 53.53 107 ALA A CA 1
ATOM 865 C C . ALA A 1 107 ? -3.404 14.089 4.500 1.00 53.53 107 ALA A C 1
ATOM 867 O O . ALA A 1 107 ? -3.987 13.599 5.473 1.00 53.53 107 ALA A O 1
ATOM 868 N N . SER A 1 108 ? -2.785 15.266 4.551 1.00 46.28 108 SER A N 1
ATOM 869 C CA . SER A 1 108 ? -2.822 16.107 5.733 1.00 46.28 108 SER A CA 1
ATOM 870 C C . SER A 1 108 ? -4.274 16.259 6.186 1.00 46.28 108 SER A C 1
ATOM 872 O O . SER A 1 108 ? -5.204 16.370 5.379 1.00 46.28 108 SER A O 1
ATOM 874 N N . ALA A 1 109 ? -4.471 16.282 7.501 1.00 48.38 109 ALA A N 1
ATOM 875 C CA . ALA A 1 109 ? -5.762 16.465 8.158 1.00 48.38 109 ALA A CA 1
ATOM 876 C C . ALA A 1 109 ? -6.514 17.765 7.759 1.00 48.38 109 ALA A C 1
ATOM 878 O O . ALA A 1 109 ? -7.524 18.103 8.370 1.00 48.38 109 ALA A O 1
ATOM 879 N N . SER A 1 110 ? -6.056 18.503 6.742 1.00 44.00 110 SER A N 1
ATOM 880 C CA . SER A 1 110 ? -6.672 19.709 6.195 1.00 44.00 110 SER A CA 1
ATOM 881 C C . SER A 1 110 ? -7.511 19.507 4.926 1.00 44.00 110 SER A C 1
ATOM 883 O O . SER A 1 110 ? -8.263 20.419 4.593 1.00 44.00 110 SER A O 1
ATOM 885 N N . GLU A 1 111 ? -7.481 18.350 4.249 1.00 43.44 111 GLU A N 1
ATOM 886 C CA . GLU A 1 111 ? -8.351 18.108 3.072 1.00 43.44 111 GLU A CA 1
ATOM 887 C C . GLU A 1 111 ? -9.520 17.145 3.322 1.00 43.44 111 GLU A C 1
ATOM 889 O O . GLU A 1 111 ? -10.547 17.259 2.656 1.00 43.44 111 GLU A O 1
ATOM 894 N N . GLN A 1 112 ? -9.474 16.312 4.368 1.00 43.62 112 GLN A N 1
ATOM 895 C CA . GLN A 1 112 ? -10.647 15.529 4.802 1.00 43.62 112 GLN A CA 1
ATOM 896 C C . GLN A 1 112 ? -11.680 16.339 5.607 1.00 43.62 112 GLN A C 1
ATOM 898 O O . GLN A 1 112 ? -12.787 15.867 5.854 1.00 43.62 112 GLN A O 1
ATOM 903 N N . ALA A 1 113 ? -11.371 17.587 5.976 1.00 42.53 113 ALA A N 1
ATOM 904 C CA . ALA A 1 113 ? -12.307 18.474 6.672 1.00 42.53 113 ALA A CA 1
ATOM 905 C C . ALA A 1 113 ? -13.410 19.057 5.760 1.00 42.53 113 ALA A C 1
ATOM 907 O O . ALA A 1 113 ? -14.307 19.754 6.237 1.00 42.53 113 ALA A O 1
ATOM 908 N N . LYS A 1 114 ? -13.391 18.767 4.453 1.00 38.38 114 LYS A N 1
ATOM 909 C CA . LYS A 1 114 ? -14.499 19.066 3.541 1.00 38.38 114 LYS A CA 1
ATOM 910 C C . LYS A 1 114 ? -15.157 17.757 3.117 1.00 38.38 114 LYS A C 1
ATOM 912 O O . LYS A 1 114 ? -14.663 17.087 2.225 1.00 38.38 114 LYS A O 1
ATOM 917 N N . LEU A 1 115 ? -16.314 17.482 3.730 1.00 44.75 115 LEU A N 1
ATOM 918 C CA . LEU A 1 115 ? -17.240 16.355 3.511 1.00 44.75 115 LEU A CA 1
ATOM 919 C C . LEU A 1 115 ? -17.032 15.151 4.445 1.00 44.75 115 LEU A C 1
ATOM 921 O O . LEU A 1 115 ? -16.578 14.086 4.041 1.00 44.75 115 LEU A O 1
ATOM 925 N N . THR A 1 116 ? -17.527 15.242 5.680 1.00 47.12 116 THR A N 1
ATOM 926 C CA . THR A 1 116 ? -17.985 14.028 6.378 1.00 47.12 116 THR A CA 1
ATOM 927 C C . THR A 1 116 ? -19.358 14.255 6.991 1.00 47.12 116 THR A C 1
ATOM 929 O O . THR A 1 116 ? -19.557 14.269 8.199 1.00 47.12 116 THR A O 1
ATOM 932 N N . SER A 1 117 ? -20.357 14.376 6.118 1.00 55.88 117 SER A N 1
ATOM 933 C CA . SER A 1 117 ? -21.764 14.131 6.459 1.00 55.88 117 SER A CA 1
ATOM 934 C C . SER A 1 117 ? -22.055 12.623 6.607 1.00 55.88 117 SER A C 1
ATOM 936 O O . SER A 1 117 ? -23.152 12.166 6.292 1.00 55.88 117 SER A O 1
ATOM 938 N N . THR A 1 118 ? -21.082 11.838 7.081 1.00 71.25 118 THR A N 1
ATOM 939 C CA . THR A 1 118 ? -21.136 10.372 7.165 1.00 71.25 118 THR A CA 1
ATOM 940 C C . THR A 1 118 ? -20.634 9.921 8.534 1.00 71.25 118 THR A C 1
ATOM 942 O O . THR A 1 118 ? -19.794 10.578 9.143 1.00 71.25 118 THR A O 1
ATOM 945 N N . TYR A 1 119 ? -21.151 8.801 9.039 1.00 72.00 119 TYR A N 1
ATOM 946 C CA . TYR A 1 119 ? -20.600 8.185 10.244 1.00 72.00 119 TYR A CA 1
ATOM 947 C C . TYR A 1 119 ? -19.190 7.663 9.971 1.00 72.00 119 TYR A C 1
ATOM 949 O O . TYR A 1 119 ? -18.968 6.998 8.961 1.00 72.00 119 TYR A O 1
ATOM 957 N N . SER A 1 120 ? -18.263 7.897 10.893 1.00 80.62 120 SER A N 1
ATOM 958 C CA . SER A 1 120 ? -16.931 7.289 10.868 1.00 80.62 120 SER A CA 1
ATOM 959 C C . SER A 1 120 ? -16.670 6.555 12.178 1.00 80.62 120 SER A C 1
ATOM 961 O O . SER A 1 120 ? -17.259 6.882 13.207 1.00 80.62 120 SER A O 1
ATOM 963 N N . LEU A 1 121 ? -15.815 5.536 12.129 1.00 76.88 121 LEU A N 1
ATOM 964 C CA . LEU A 1 121 ? -15.356 4.785 13.292 1.00 76.88 121 LEU A CA 1
ATOM 965 C C . LEU A 1 121 ? -13.905 4.379 13.041 1.00 76.88 121 LEU A C 1
ATOM 967 O O . LEU A 1 121 ? -13.627 3.702 12.054 1.00 76.88 121 LEU A O 1
ATOM 971 N N . SER A 1 122 ? -12.995 4.772 13.921 1.00 74.69 122 SER A N 1
ATOM 972 C CA . SER A 1 122 ? -11.591 4.365 13.904 1.00 74.69 122 SER A CA 1
ATOM 973 C C . SER A 1 122 ? -11.144 3.962 15.303 1.00 74.69 122 SER A C 1
ATOM 975 O O . SER A 1 122 ? -11.784 4.300 16.300 1.00 74.69 122 SER A O 1
ATOM 977 N N . SER A 1 123 ? -10.055 3.207 15.400 1.00 75.88 123 SER A N 1
ATOM 978 C CA . SER A 1 123 ? -9.511 2.793 16.691 1.00 75.88 123 SER A CA 1
ATOM 979 C C . SER A 1 123 ? -7.992 2.759 16.699 1.00 75.88 123 SER A C 1
ATOM 981 O O . SER A 1 123 ? -7.364 2.380 15.715 1.00 75.88 123 SER A O 1
ATOM 983 N N . ASN A 1 124 ? -7.412 3.147 17.834 1.00 77.06 124 ASN A N 1
ATOM 984 C CA . ASN A 1 124 ? -5.988 3.055 18.129 1.00 77.06 124 ASN A CA 1
ATOM 985 C C . ASN A 1 124 ? -5.833 2.371 19.491 1.00 77.06 124 ASN A C 1
ATOM 987 O O . ASN A 1 124 ? -6.243 2.925 20.514 1.00 77.06 124 ASN A O 1
ATOM 991 N N . LEU A 1 125 ? -5.284 1.153 19.491 1.00 81.81 125 LEU A N 1
ATOM 992 C CA . LEU A 1 125 ? -5.284 0.255 20.648 1.00 81.81 125 LEU A CA 1
ATOM 993 C C . LEU A 1 125 ? -6.710 0.076 21.195 1.00 81.81 125 LEU A C 1
ATOM 995 O O . LEU A 1 125 ? -7.583 -0.437 20.493 1.00 81.81 125 LEU A O 1
ATOM 999 N N . ASN A 1 126 ? -6.939 0.549 22.419 1.00 83.88 126 ASN A N 1
ATOM 1000 C CA . ASN A 1 126 ? -8.192 0.463 23.155 1.00 83.88 126 ASN A CA 1
ATOM 1001 C C . ASN A 1 126 ? -9.095 1.692 22.945 1.00 83.88 126 ASN A C 1
ATOM 1003 O O . ASN A 1 126 ? -10.231 1.703 23.418 1.00 83.88 126 ASN A O 1
ATOM 1007 N N . THR A 1 127 ? -8.599 2.734 22.276 1.00 86.44 127 THR A N 1
ATOM 1008 C CA . THR A 1 127 ? -9.333 3.980 22.037 1.00 86.44 127 THR A CA 1
ATOM 1009 C C . THR A 1 127 ? -10.115 3.880 20.737 1.00 86.44 127 THR A C 1
ATOM 1011 O O . THR A 1 127 ? -9.573 3.468 19.714 1.00 86.44 127 THR A O 1
ATOM 1014 N N . ILE A 1 128 ? -11.383 4.277 20.770 1.00 89.31 128 ILE A N 1
ATOM 1015 C CA . ILE A 1 128 ? -12.328 4.253 19.657 1.00 89.31 128 ILE A CA 1
ATOM 1016 C C . ILE A 1 128 ? -12.817 5.682 19.423 1.00 89.31 128 ILE A C 1
ATOM 1018 O O . ILE A 1 128 ? -13.417 6.296 20.305 1.00 89.31 128 ILE A O 1
ATOM 1022 N N . ASN A 1 129 ? -12.576 6.192 18.222 1.00 89.75 129 ASN A N 1
ATOM 1023 C CA . ASN A 1 129 ? -13.008 7.508 17.774 1.00 89.75 129 ASN A CA 1
ATOM 1024 C C . ASN A 1 129 ? -14.137 7.350 16.759 1.00 89.75 129 ASN A C 1
ATOM 1026 O O . ASN A 1 129 ? -14.074 6.470 15.899 1.00 89.75 129 ASN A O 1
ATOM 1030 N N . TYR A 1 130 ? -15.163 8.189 16.838 1.00 89.12 130 TYR A N 1
ATOM 1031 C CA . TYR A 1 130 ? -16.287 8.130 15.912 1.00 89.12 130 TYR A CA 1
ATOM 1032 C C . TYR A 1 130 ? -16.912 9.499 15.672 1.00 89.12 130 TYR A C 1
ATOM 1034 O O . TYR A 1 130 ? -16.961 10.339 16.568 1.00 89.12 130 TYR A O 1
ATOM 1042 N N . THR A 1 131 ? -17.420 9.708 14.461 1.00 87.56 131 THR A N 1
ATOM 1043 C CA . THR A 1 131 ? -18.152 10.924 14.093 1.00 87.56 131 THR A CA 1
ATOM 1044 C C . THR A 1 131 ? -19.616 10.596 13.855 1.00 87.56 131 THR A C 1
ATOM 1046 O O . THR A 1 131 ? -19.947 9.620 13.178 1.00 87.56 131 THR A O 1
ATOM 1049 N N . VAL A 1 132 ? -20.500 11.438 14.383 1.00 88.31 132 VAL A N 1
ATOM 1050 C CA . VAL A 1 132 ? -21.945 11.379 14.160 1.00 88.31 132 VAL A CA 1
ATOM 1051 C C . VAL A 1 132 ? -22.340 12.605 13.321 1.00 88.31 132 VAL A C 1
ATOM 1053 O O . VAL A 1 132 ? -22.152 13.730 13.778 1.00 88.31 132 VAL A O 1
ATOM 1056 N N . PRO A 1 133 ? -22.861 12.443 12.089 1.00 85.75 133 PRO A N 1
ATOM 1057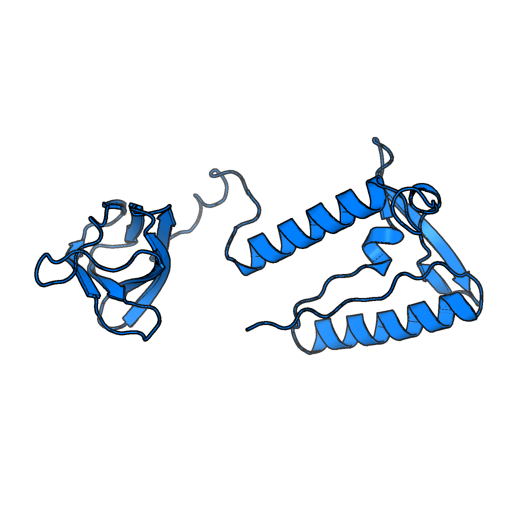 C CA . PRO A 1 133 ? -23.112 13.574 11.186 1.00 85.75 133 PRO A CA 1
ATOM 1058 C C . PRO A 1 133 ? -24.366 14.382 11.544 1.00 85.75 133 PRO A C 1
ATOM 1060 O O . PRO A 1 133 ? -24.514 15.530 11.137 1.00 85.75 133 PRO A O 1
ATOM 1063 N N . ARG A 1 134 ? -25.298 13.770 12.278 1.00 85.44 134 ARG A N 1
ATOM 1064 C CA . ARG A 1 134 ? -26.529 14.382 12.782 1.00 85.44 134 ARG A CA 1
ATOM 1065 C C . ARG A 1 134 ? -26.982 13.641 14.029 1.00 85.44 134 ARG A C 1
ATOM 1067 O O . ARG A 1 134 ? -26.667 12.460 14.171 1.00 85.44 134 ARG A O 1
ATOM 1074 N N . GLN A 1 135 ? -27.773 14.297 14.870 1.00 91.06 135 GLN A N 1
ATOM 1075 C CA . GLN A 1 135 ? -28.319 13.672 16.066 1.00 91.06 135 GLN A CA 1
ATOM 1076 C C . GLN A 1 135 ? -29.040 12.372 15.692 1.00 91.06 135 GLN A C 1
ATOM 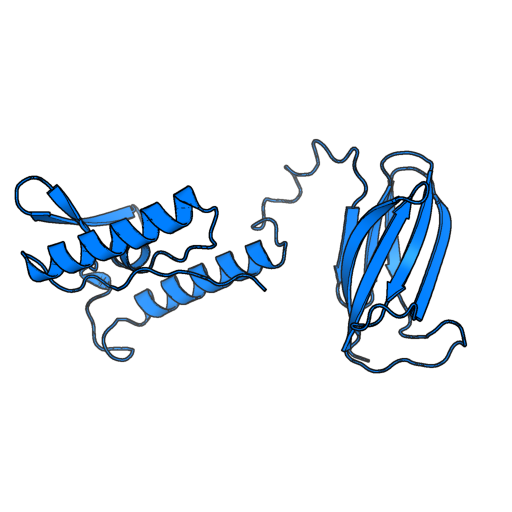1078 O O . GLN A 1 135 ? -29.899 12.351 14.806 1.00 91.06 135 GLN A O 1
ATOM 1083 N N . SER A 1 136 ? -28.631 11.268 16.305 1.00 90.75 136 SER A N 1
ATOM 1084 C CA . SER A 1 136 ? -29.111 9.943 15.922 1.00 90.75 136 SER A CA 1
ATOM 1085 C C . SER A 1 136 ? -28.951 8.945 17.056 1.00 90.75 136 SER A C 1
ATOM 1087 O O . SER A 1 136 ? -28.097 9.106 17.923 1.00 90.75 136 SER A O 1
ATOM 1089 N N . ASN A 1 137 ? -29.782 7.902 17.040 1.00 93.75 137 ASN A N 1
ATOM 1090 C CA . ASN A 1 137 ? -29.587 6.758 17.920 1.00 93.75 137 ASN A CA 1
ATOM 1091 C C . ASN A 1 137 ? -28.427 5.914 17.375 1.00 93.75 137 ASN A C 1
ATOM 1093 O O . ASN A 1 137 ? -28.484 5.463 16.221 1.00 93.75 137 ASN A O 1
ATOM 1097 N N . VAL A 1 138 ? -27.383 5.752 18.182 1.00 95.12 138 VAL A N 1
ATOM 1098 C CA . VAL A 1 138 ? -26.136 5.071 17.836 1.00 95.12 138 VAL A CA 1
ATOM 1099 C C . VAL A 1 138 ? -25.898 3.929 18.817 1.00 95.12 138 VAL A C 1
ATOM 1101 O O . VAL A 1 138 ? -26.017 4.097 20.031 1.00 95.12 138 VAL A O 1
ATOM 1104 N N . GLU A 1 139 ? -25.513 2.775 18.280 1.00 97.00 139 GLU A N 1
ATOM 1105 C CA . GLU A 1 139 ? -24.967 1.669 19.057 1.00 97.00 139 GLU A CA 1
ATOM 1106 C C . GLU A 1 139 ? -23.514 1.424 18.643 1.00 97.00 139 GLU A C 1
ATOM 1108 O O . GLU A 1 139 ? -23.229 1.238 17.460 1.00 97.00 139 GLU A O 1
ATOM 1113 N N . ILE A 1 140 ? -22.593 1.416 19.609 1.00 96.00 140 ILE A N 1
ATOM 1114 C CA . ILE A 1 140 ? -21.205 0.993 19.392 1.00 96.00 140 ILE A CA 1
ATOM 1115 C C . ILE A 1 140 ? -20.960 -0.278 20.184 1.00 96.00 140 ILE A C 1
ATOM 1117 O O . ILE A 1 140 ? -20.952 -0.256 21.414 1.00 96.00 140 ILE A O 1
ATOM 1121 N N . SER A 1 141 ? -20.713 -1.369 19.469 1.00 97.12 141 SER A N 1
ATOM 1122 C CA . SER A 1 141 ? -20.565 -2.710 20.032 1.00 97.12 141 SER A CA 1
ATOM 1123 C C . SER A 1 141 ? -19.223 -3.332 19.642 1.00 97.12 141 SER A C 1
ATOM 1125 O O . SER A 1 141 ? -18.734 -3.135 18.530 1.00 97.12 141 SER A O 1
ATOM 1127 N N . ILE A 1 142 ? -18.616 -4.070 20.572 1.00 96.50 142 ILE A N 1
ATOM 1128 C CA . ILE A 1 142 ? -17.359 -4.808 20.415 1.00 96.50 142 ILE A CA 1
ATOM 1129 C C . ILE A 1 142 ? -17.674 -6.280 20.204 1.00 96.50 142 ILE A C 1
ATOM 1131 O O . ILE A 1 142 ? -18.433 -6.872 20.971 1.00 96.50 142 ILE A O 1
ATOM 1135 N N . TYR A 1 143 ? -17.053 -6.866 19.192 1.00 95.56 143 TYR A N 1
ATOM 1136 C CA . TYR A 1 143 ? -17.191 -8.262 18.813 1.00 95.56 143 TYR A CA 1
ATOM 1137 C C . TYR A 1 143 ? -15.827 -8.952 18.819 1.00 95.56 143 TYR A C 1
ATOM 1139 O O . TYR A 1 143 ? -14.814 -8.320 18.504 1.00 95.56 143 TYR A O 1
ATOM 1147 N N . ASP A 1 144 ? -15.795 -10.237 19.160 1.00 93.75 144 ASP A N 1
ATOM 1148 C CA . ASP A 1 144 ? -14.617 -11.076 18.930 1.00 93.75 144 ASP A CA 1
ATOM 1149 C C . ASP A 1 144 ? -14.468 -11.419 17.432 1.00 93.75 144 ASP A C 1
ATOM 1151 O O . ASP A 1 144 ? -15.285 -11.022 16.593 1.00 93.75 144 ASP A O 1
ATOM 1155 N N . ILE A 1 145 ? -13.398 -12.136 17.078 1.00 89.31 145 ILE A N 1
ATOM 1156 C CA . ILE A 1 145 ? -13.119 -12.508 15.684 1.00 89.31 145 ILE A CA 1
ATOM 1157 C C . ILE A 1 145 ? -14.143 -13.502 15.108 1.00 89.31 145 ILE A C 1
ATOM 1159 O O . ILE A 1 145 ? -14.348 -13.527 13.895 1.00 89.31 145 ILE A O 1
ATOM 1163 N N . ASP A 1 146 ? -14.826 -14.258 15.973 1.00 89.12 146 ASP A N 1
ATOM 1164 C CA . ASP A 1 146 ? -15.917 -15.169 15.609 1.00 89.12 146 ASP A CA 1
ATOM 1165 C C . ASP A 1 146 ? -17.250 -14.414 15.416 1.00 89.12 146 ASP A C 1
ATOM 1167 O O . ASP A 1 146 ? -18.268 -15.007 15.053 1.00 89.12 146 ASP A O 1
ATOM 1171 N N . GLY A 1 147 ? -17.272 -13.099 15.661 1.00 89.00 147 GLY A N 1
ATOM 1172 C CA . GLY A 1 147 ? -18.461 -12.263 15.560 1.00 89.00 147 GLY A CA 1
ATOM 1173 C C . GLY A 1 147 ? -19.397 -12.363 16.765 1.00 89.00 147 GLY A C 1
ATOM 1174 O O . GLY A 1 147 ? -20.539 -11.906 16.676 1.00 89.00 147 GLY A O 1
ATOM 1175 N N . ARG A 1 148 ? -18.953 -12.923 17.897 1.00 93.06 148 ARG A N 1
ATOM 1176 C CA . ARG A 1 148 ? -19.725 -12.913 19.145 1.00 93.06 148 ARG A CA 1
ATOM 1177 C C . ARG A 1 148 ? -19.651 -11.537 19.791 1.00 93.06 148 ARG A C 1
ATOM 1179 O O . ARG A 1 148 ? -18.580 -10.943 19.895 1.00 93.06 148 ARG A O 1
ATOM 1186 N N . LEU A 1 149 ? -20.799 -11.037 20.248 1.00 95.88 149 LEU A N 1
ATOM 1187 C CA . LEU A 1 149 ? -20.880 -9.774 20.979 1.00 95.88 149 LEU A CA 1
ATOM 1188 C C . LEU A 1 149 ? -20.163 -9.902 22.327 1.00 95.88 149 LEU A C 1
ATOM 1190 O O . LEU A 1 149 ? -20.570 -10.684 23.186 1.00 95.88 149 LEU A O 1
ATOM 1194 N N . VAL A 1 150 ? -19.129 -9.088 22.518 1.00 96.56 150 VAL A N 1
ATOM 1195 C CA . VAL A 1 150 ? -18.357 -8.997 23.760 1.00 96.56 150 VAL A CA 1
ATOM 1196 C C . VAL A 1 150 ? -19.004 -7.991 24.706 1.00 96.56 150 VAL A C 1
ATOM 1198 O O . VAL A 1 150 ? -19.287 -8.309 25.865 1.00 96.56 150 VAL A O 1
ATOM 1201 N N . ARG A 1 151 ? -19.241 -6.766 24.217 1.00 96.19 151 ARG A N 1
ATOM 1202 C CA . ARG A 1 151 ? -19.799 -5.663 25.009 1.00 96.19 151 ARG A CA 1
ATOM 1203 C C . ARG A 1 151 ? -20.321 -4.537 24.119 1.00 96.19 151 ARG A C 1
ATOM 1205 O O . ARG A 1 151 ? -19.681 -4.188 23.134 1.00 96.19 151 ARG A O 1
ATOM 1212 N N . THR A 1 152 ? -21.420 -3.911 24.522 1.00 96.62 152 THR A N 1
ATOM 1213 C CA . THR A 1 152 ? -21.886 -2.632 23.964 1.00 96.62 152 THR A CA 1
ATOM 1214 C C . THR A 1 152 ? -21.325 -1.481 24.800 1.00 96.62 152 THR A C 1
ATOM 1216 O O . THR A 1 152 ? -21.436 -1.490 26.026 1.00 96.62 152 THR A O 1
ATOM 1219 N N . LEU A 1 153 ? -20.669 -0.522 24.146 1.00 95.56 153 LEU A N 1
ATOM 1220 C CA . LEU A 1 153 ? -19.999 0.627 24.768 1.00 95.56 153 LEU A CA 1
ATOM 1221 C C . LEU A 1 153 ? -20.863 1.887 24.739 1.00 95.56 153 LEU A C 1
ATOM 1223 O O . LEU A 1 153 ? -20.819 2.680 25.674 1.00 95.56 153 LEU A O 1
ATOM 1227 N N . VAL A 1 154 ? -21.650 2.056 23.677 1.00 95.75 154 VAL A N 1
ATOM 1228 C CA . VAL A 1 154 ? -22.601 3.161 23.507 1.00 95.75 154 VAL A CA 1
ATOM 1229 C C . VAL A 1 154 ? -23.916 2.569 23.039 1.00 95.75 154 VAL A C 1
ATOM 1231 O O . VAL A 1 154 ? -23.913 1.720 22.153 1.00 95.75 154 VAL A O 1
ATOM 1234 N N . CYS A 1 155 ? -25.022 3.015 23.623 1.00 95.06 155 CYS A N 1
ATOM 1235 C CA . CYS A 1 155 ? -26.368 2.714 23.153 1.00 95.06 155 CYS A CA 1
ATOM 1236 C C . CYS A 1 155 ? -27.273 3.887 23.530 1.00 95.06 155 CYS A C 1
ATOM 1238 O O . CYS A 1 155 ? -27.593 4.071 24.706 1.00 95.06 155 CYS A O 1
ATOM 1240 N N . GLY A 1 156 ? -27.621 4.720 22.553 1.00 94.25 156 GLY A N 1
ATOM 1241 C CA . GLY A 1 156 ? -28.505 5.858 22.779 1.00 94.25 156 GLY A CA 1
ATOM 1242 C C . GLY A 1 156 ? -28.347 6.982 21.764 1.00 94.25 156 GLY A C 1
ATOM 1243 O O . GLY A 1 156 ? -27.595 6.893 20.794 1.00 94.25 156 GLY A O 1
ATOM 1244 N N . THR A 1 157 ? -29.083 8.064 22.005 1.00 94.38 157 THR A N 1
ATOM 1245 C CA . THR A 1 157 ? -29.025 9.274 21.183 1.00 94.38 157 THR A CA 1
ATOM 1246 C C . THR A 1 157 ? -27.707 10.007 21.405 1.00 94.38 157 THR A C 1
ATOM 1248 O O . THR A 1 157 ? -27.391 10.380 22.533 1.00 94.38 157 THR A O 1
ATOM 1251 N N . VAL A 1 158 ? -26.968 10.242 20.322 1.00 94.00 158 VAL A N 1
ATOM 1252 C CA . VAL A 1 158 ? -25.694 10.967 20.323 1.00 94.00 158 VAL A CA 1
ATOM 1253 C C . VAL A 1 158 ? -25.823 12.221 19.464 1.00 94.00 158 VAL A C 1
ATOM 1255 O O . VAL A 1 158 ? -26.370 12.170 18.357 1.00 94.00 158 VAL A O 1
ATOM 1258 N N . ASP A 1 159 ? -25.323 13.341 19.981 1.00 92.06 159 ASP A N 1
ATOM 1259 C CA . ASP A 1 159 ? -25.308 14.623 19.280 1.00 92.06 159 ASP A CA 1
ATOM 1260 C C . ASP A 1 159 ? -24.305 14.633 18.112 1.00 92.06 159 ASP A C 1
ATOM 1262 O O . ASP A 1 159 ? -23.321 13.881 18.121 1.00 92.06 159 ASP A O 1
ATOM 1266 N N . PRO A 1 160 ? -24.529 15.478 17.088 1.00 88.19 160 PRO A N 1
ATOM 1267 C CA . PRO A 1 160 ? -23.600 15.603 15.978 1.00 88.19 160 PRO A CA 1
ATOM 1268 C C . PRO A 1 160 ? -22.213 16.036 16.461 1.00 88.19 160 PRO A C 1
ATOM 1270 O O . PRO A 1 160 ? -22.093 16.927 17.300 1.00 88.19 160 PRO A O 1
ATOM 1273 N N . GLY A 1 161 ? -21.165 15.451 15.890 1.00 83.56 161 GLY A N 1
ATOM 1274 C CA . GLY A 1 161 ? -19.786 15.815 16.200 1.00 83.56 161 GLY A CA 1
ATOM 1275 C C . GLY A 1 161 ? -18.845 14.625 16.298 1.00 83.56 161 GLY A C 1
ATOM 1276 O O . GLY A 1 161 ? -19.214 13.483 16.015 1.00 83.56 161 GLY A O 1
ATOM 1277 N N . PHE A 1 162 ? -17.607 14.932 16.674 1.00 86.38 162 PHE A N 1
ATOM 1278 C CA . PHE A 1 162 ? -16.559 13.957 16.942 1.00 86.38 162 PHE A CA 1
ATOM 1279 C C . PHE A 1 162 ? -16.608 13.515 18.405 1.00 86.38 162 PHE A C 1
ATOM 1281 O O . PHE A 1 162 ? -16.680 14.346 19.310 1.00 86.38 162 PHE A O 1
ATOM 1288 N N . HIS A 1 163 ? -16.509 12.209 18.622 1.00 88.19 163 HIS A N 1
ATOM 1289 C CA . HIS A 1 163 ? -16.563 11.570 19.928 1.00 88.19 163 HIS A CA 1
ATOM 1290 C C . HIS A 1 163 ? -15.407 10.582 20.079 1.00 88.19 163 HIS A C 1
ATOM 1292 O O . HIS A 1 163 ? -14.945 9.977 19.108 1.00 88.19 163 HIS A O 1
ATOM 1298 N N . SER A 1 164 ? -14.952 10.389 21.315 1.00 90.12 164 SER A N 1
ATOM 1299 C CA . SER A 1 164 ? -13.884 9.447 21.648 1.00 90.12 164 SER A CA 1
ATOM 1300 C C . SER A 1 164 ? -14.226 8.705 22.934 1.00 90.12 164 SER A C 1
ATOM 1302 O O . SER A 1 164 ? -14.703 9.304 23.898 1.00 90.12 164 SER A O 1
ATOM 1304 N N . LEU A 1 165 ? -14.000 7.394 22.946 1.00 91.50 165 LEU A N 1
ATOM 1305 C CA . LEU A 1 165 ? -14.158 6.548 24.124 1.00 91.50 165 LEU A CA 1
ATOM 1306 C C . LEU A 1 165 ? -13.045 5.505 24.182 1.00 91.50 165 LEU A C 1
ATOM 1308 O O . LEU A 1 165 ? -12.434 5.176 23.169 1.00 91.50 165 LEU A O 1
ATOM 1312 N N . SER A 1 166 ? -12.795 4.955 25.366 1.00 89.88 166 SER A N 1
ATOM 1313 C CA . SER A 1 166 ? -11.826 3.875 25.556 1.00 89.88 166 SER A CA 1
ATOM 1314 C C . SER A 1 166 ? -12.522 2.626 26.075 1.00 89.88 166 SER A C 1
ATOM 1316 O O . SER A 1 166 ? -13.372 2.703 26.965 1.00 89.88 166 SER A O 1
ATOM 1318 N N . TRP A 1 167 ? -12.167 1.472 25.516 1.00 93.00 167 TRP A N 1
ATOM 1319 C CA . TRP A 1 167 ? -12.610 0.179 26.013 1.00 93.00 167 TRP A CA 1
ATOM 1320 C C . TRP A 1 167 ? -11.604 -0.383 27.020 1.00 93.00 167 TRP A C 1
ATOM 1322 O O . TRP A 1 167 ? -10.413 -0.529 26.756 1.00 93.00 167 TRP A O 1
ATOM 1332 N N . ASP A 1 168 ? -12.110 -0.756 28.187 1.00 91.12 168 ASP A N 1
ATOM 1333 C CA . ASP A 1 168 ? -11.339 -1.294 29.309 1.00 91.12 168 ASP A CA 1
ATOM 1334 C C . ASP A 1 168 ? -10.905 -2.764 29.141 1.00 91.12 168 ASP A C 1
ATOM 1336 O O . ASP A 1 168 ? -10.314 -3.333 30.061 1.00 91.12 168 ASP A O 1
ATOM 1340 N N . GLY A 1 169 ? -11.204 -3.395 28.000 1.00 92.5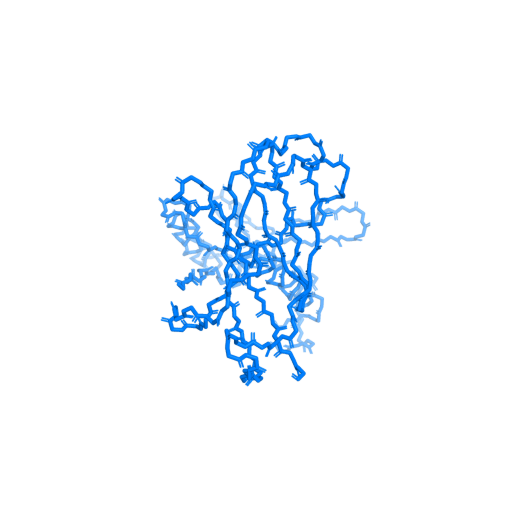0 169 GLY A N 1
ATOM 1341 C CA . GLY A 1 169 ? -10.897 -4.805 27.756 1.00 92.50 169 GLY A CA 1
ATOM 1342 C C . GLY A 1 169 ? -11.772 -5.770 28.561 1.00 92.50 169 GLY A C 1
ATOM 1343 O O . GLY A 1 169 ? -11.349 -6.894 28.840 1.00 92.50 169 GLY A O 1
ATOM 1344 N N . LYS A 1 170 ? -12.971 -5.344 28.983 1.00 94.50 170 LYS A N 1
ATOM 1345 C CA . LYS A 1 170 ? -13.931 -6.197 29.699 1.00 94.50 170 LYS A CA 1
ATOM 1346 C C . LYS A 1 170 ? -15.157 -6.536 28.859 1.00 94.50 170 LYS A C 1
ATOM 1348 O O . LYS A 1 170 ? -15.622 -5.716 28.062 1.00 94.50 170 LYS A O 1
ATOM 1353 N N . ASP A 1 171 ? -15.697 -7.729 29.082 1.00 94.75 171 ASP A N 1
ATOM 1354 C CA . ASP A 1 171 ? -16.975 -8.181 28.535 1.00 94.75 171 ASP A CA 1
ATOM 1355 C C . ASP A 1 171 ? -18.178 -7.564 29.278 1.00 94.75 171 ASP A C 1
ATOM 1357 O O . ASP A 1 171 ? -18.036 -6.776 30.219 1.00 94.75 171 ASP A O 1
ATOM 1361 N N . ARG A 1 172 ? -19.392 -7.939 28.862 1.00 93.81 172 ARG A N 1
ATOM 1362 C CA . ARG A 1 172 ? -20.650 -7.531 29.514 1.00 93.81 172 ARG A CA 1
ATOM 1363 C C . ARG A 1 172 ? -20.775 -7.929 30.992 1.00 93.81 172 ARG A C 1
ATOM 1365 O O . ARG A 1 172 ? -21.560 -7.317 31.705 1.00 93.81 172 ARG A O 1
ATOM 1372 N N . ASN A 1 173 ? -20.033 -8.940 31.444 1.00 93.94 173 ASN A N 1
ATOM 1373 C CA . ASN A 1 173 ? -20.031 -9.411 32.830 1.00 93.94 173 ASN A CA 1
ATOM 1374 C C . ASN A 1 173 ? -18.937 -8.720 33.668 1.00 93.94 173 ASN A C 1
ATOM 1376 O O . ASN A 1 173 ? -18.760 -9.048 34.839 1.00 93.94 173 ASN A O 1
ATOM 1380 N N . GLY A 1 174 ? -18.171 -7.793 33.080 1.00 92.25 174 GLY A N 1
ATOM 1381 C CA . GLY A 1 174 ? -17.042 -7.130 33.732 1.00 92.25 174 GLY A CA 1
ATOM 1382 C C . GLY A 1 174 ? -15.778 -7.994 33.818 1.00 92.25 174 GLY A C 1
ATOM 1383 O O . GLY A 1 174 ? -14.811 -7.593 34.472 1.00 92.25 174 GLY A O 1
ATOM 1384 N N . SER A 1 175 ? -15.763 -9.153 33.159 1.00 93.31 175 SER A N 1
ATOM 1385 C CA . SER A 1 175 ? -14.613 -10.053 33.104 1.00 93.31 175 SER A CA 1
ATOM 1386 C C . SER A 1 175 ? -13.644 -9.606 32.016 1.00 93.31 175 SER A C 1
ATOM 1388 O O . SER A 1 175 ? -14.060 -9.177 30.940 1.00 93.31 175 SER A O 1
ATOM 1390 N N . LYS A 1 176 ? -12.337 -9.689 32.291 1.00 93.94 176 LYS A N 1
ATOM 1391 C CA . LYS A 1 176 ? -11.309 -9.379 31.289 1.00 93.94 176 LYS A CA 1
ATOM 1392 C C . LYS A 1 176 ? -11.375 -10.390 30.152 1.00 93.94 176 LYS A C 1
ATOM 1394 O O . LYS A 1 176 ? -11.444 -11.591 30.407 1.00 93.94 176 LYS A O 1
ATOM 1399 N N . VAL A 1 177 ? -11.303 -9.901 28.922 1.00 93.94 177 VAL A N 1
ATOM 1400 C CA . VAL A 1 177 ? -11.211 -10.762 27.742 1.00 93.94 177 VAL A CA 1
ATOM 1401 C C . VAL A 1 177 ? -9.756 -11.012 27.354 1.00 93.94 177 VAL A C 1
ATOM 1403 O O . VAL A 1 177 ? -8.839 -10.345 27.836 1.00 93.94 177 VAL A O 1
ATOM 1406 N N . SER A 1 178 ? -9.530 -12.002 26.495 1.00 91.88 178 SER A N 1
ATOM 1407 C CA . SER A 1 178 ? -8.193 -12.347 26.014 1.00 91.88 178 SER A CA 1
ATOM 1408 C C . SER A 1 178 ? -7.567 -11.203 25.214 1.00 91.88 178 SER A C 1
ATOM 1410 O O . SER A 1 178 ? -8.251 -10.465 24.506 1.00 91.88 178 SER A O 1
ATOM 1412 N N . LYS A 1 179 ? -6.241 -11.083 25.268 1.00 90.62 179 LYS A N 1
ATOM 1413 C CA . LYS A 1 179 ? -5.498 -10.201 24.359 1.00 90.62 179 LYS A CA 1
ATOM 1414 C C . LYS A 1 179 ? -5.726 -10.646 22.918 1.00 90.62 179 LYS A C 1
ATOM 1416 O O . LYS A 1 179 ? -5.777 -11.847 22.653 1.00 90.62 179 LYS A O 1
ATOM 1421 N N . GLY A 1 180 ? -5.846 -9.699 21.996 1.00 88.56 180 GLY A N 1
ATOM 1422 C CA . GLY A 1 180 ? -6.089 -10.023 20.595 1.00 88.56 180 GLY A CA 1
ATOM 1423 C C . GLY A 1 180 ? -6.810 -8.934 19.817 1.00 88.56 180 GLY A C 1
ATOM 1424 O O . GLY A 1 180 ? -6.922 -7.787 20.253 1.00 88.56 180 GLY A O 1
ATOM 1425 N N . VAL A 1 181 ? -7.273 -9.320 18.630 1.00 89.75 181 VAL A N 1
ATOM 1426 C CA . VAL A 1 181 ? -8.003 -8.449 17.709 1.00 89.75 181 VAL A CA 1
ATOM 1427 C C . VAL A 1 181 ? -9.502 -8.598 17.944 1.00 89.75 181 VAL A C 1
ATOM 1429 O O . VAL A 1 181 ? -10.037 -9.704 17.930 1.00 89.75 181 VAL A O 1
ATOM 1432 N N . TYR A 1 182 ? -10.166 -7.461 18.096 1.00 93.94 182 TYR A N 1
ATOM 1433 C CA . TYR A 1 182 ? -11.608 -7.315 18.224 1.00 93.94 182 TYR A CA 1
ATOM 1434 C C . TYR A 1 182 ? -12.136 -6.401 17.118 1.00 93.94 182 TYR A C 1
ATOM 1436 O O . TYR A 1 182 ? -11.382 -5.672 16.470 1.00 93.94 182 TYR A O 1
ATOM 1444 N N . ILE A 1 183 ? -13.445 -6.424 16.897 1.00 94.00 183 ILE A N 1
ATOM 1445 C CA . ILE A 1 183 ? -14.119 -5.590 15.903 1.00 94.00 183 ILE A CA 1
ATOM 1446 C C . ILE A 1 183 ? -15.076 -4.656 16.635 1.00 94.00 183 ILE A C 1
ATOM 1448 O O . ILE A 1 183 ? -16.041 -5.113 17.244 1.00 94.00 183 ILE A O 1
ATOM 1452 N N . SER A 1 184 ? -14.845 -3.348 16.547 1.00 93.88 184 SER A N 1
ATOM 1453 C CA . SER A 1 184 ? -15.855 -2.356 16.899 1.00 93.88 184 SER A CA 1
ATOM 1454 C C . SER A 1 184 ? -16.805 -2.153 15.724 1.00 93.88 184 SER A C 1
ATOM 1456 O O . SER A 1 184 ? -16.414 -2.185 14.554 1.00 93.88 184 SER A O 1
ATOM 1458 N N . ARG A 1 185 ? -18.083 -1.969 16.031 1.00 94.31 185 ARG A N 1
ATOM 1459 C CA . ARG A 1 185 ? -19.146 -1.759 15.055 1.00 94.31 185 ARG A CA 1
ATOM 1460 C C . ARG A 1 185 ? -20.008 -0.597 15.508 1.00 94.31 185 ARG A C 1
ATOM 1462 O O . ARG A 1 185 ? -20.485 -0.625 16.635 1.00 94.31 185 ARG A O 1
ATOM 1469 N N . LEU A 1 186 ? -20.225 0.366 14.617 1.00 93.94 186 LEU A N 1
ATOM 1470 C CA . LEU A 1 186 ? -21.172 1.458 14.801 1.00 93.94 186 LEU A CA 1
ATOM 1471 C C . LEU A 1 186 ? -22.428 1.157 13.987 1.00 93.94 186 LEU A C 1
ATOM 1473 O O . LEU A 1 186 ? -22.368 1.016 12.761 1.00 93.94 186 LEU A O 1
ATOM 1477 N N . GLU A 1 187 ? -23.567 1.092 14.662 1.00 93.69 187 GLU A N 1
ATOM 1478 C CA . GLU A 1 187 ? -24.886 0.958 14.057 1.00 93.69 187 GLU A CA 1
ATOM 1479 C C . GLU A 1 187 ? -25.716 2.216 14.319 1.00 93.69 187 GLU A C 1
ATOM 1481 O O . GLU A 1 187 ? -25.636 2.828 15.382 1.00 93.69 187 GLU A O 1
ATOM 1486 N N . SER A 1 188 ? -26.520 2.623 13.337 1.00 90.06 188 SER A N 1
ATOM 1487 C CA . SER A 1 188 ? -27.511 3.683 13.519 1.00 90.06 188 SER A CA 1
ATOM 1488 C C . SER A 1 188 ? -28.764 3.395 12.709 1.00 90.06 188 SER A C 1
ATOM 1490 O O . SER A 1 188 ? -28.692 3.102 11.509 1.00 90.06 188 SER A O 1
ATOM 1492 N N . SER A 1 189 ? -29.921 3.522 13.368 1.00 84.56 189 SER A N 1
ATOM 1493 C CA . SER A 1 189 ? -31.237 3.165 12.813 1.00 84.56 189 SER A CA 1
ATOM 1494 C C . SER A 1 189 ? -31.285 1.711 12.314 1.00 84.56 189 SER A C 1
ATOM 1496 O O . SER A 1 189 ? -31.762 1.441 11.216 1.00 84.56 189 SER A O 1
ATOM 1498 N N . GLY A 1 190 ? -30.702 0.783 13.085 1.00 77.56 190 GLY A N 1
ATOM 1499 C CA . GLY A 1 190 ? -30.658 -0.651 12.762 1.00 77.56 190 GLY A CA 1
ATOM 1500 C C . GLY A 1 190 ? -29.766 -1.026 11.573 1.00 77.56 190 GLY A C 1
ATOM 1501 O O . GLY A 1 190 ? -29.815 -2.157 11.104 1.00 77.56 190 GLY A O 1
ATOM 1502 N N . THR A 1 191 ? -28.970 -0.088 11.050 1.00 79.06 191 THR A N 1
ATOM 1503 C CA . THR A 1 191 ? -28.040 -0.334 9.941 1.00 79.06 191 THR A CA 1
ATOM 1504 C C . THR A 1 191 ? -26.607 -0.148 10.409 1.00 79.06 191 THR A C 1
ATOM 1506 O O . THR A 1 191 ? -26.283 0.873 11.021 1.00 79.06 191 THR A O 1
ATOM 1509 N N . VAL A 1 192 ? -25.730 -1.091 10.061 1.00 86.50 192 VAL A N 1
ATOM 1510 C CA . VAL A 1 192 ? -24.286 -0.944 10.274 1.00 86.50 192 VAL A CA 1
ATOM 1511 C C . VAL A 1 192 ? -23.760 0.197 9.412 1.00 86.50 192 VAL A C 1
ATOM 1513 O O . VAL A 1 192 ? -23.903 0.177 8.192 1.00 86.50 192 VAL A O 1
ATOM 1516 N N . ARG A 1 193 ? -23.147 1.196 10.046 1.00 88.19 193 ARG A N 1
ATOM 1517 C CA . ARG A 1 193 ? -22.590 2.370 9.365 1.00 88.19 193 ARG A CA 1
ATOM 1518 C C . ARG A 1 193 ? -21.083 2.282 9.193 1.00 88.19 193 ARG A C 1
ATOM 1520 O O . ARG A 1 193 ? -20.579 2.718 8.167 1.00 88.19 193 ARG A O 1
ATOM 1527 N N . ALA A 1 194 ? -20.382 1.717 10.174 1.00 85.38 194 ALA A N 1
ATOM 1528 C CA . ALA A 1 194 ? -18.932 1.572 10.140 1.00 85.38 194 ALA A CA 1
ATOM 1529 C C . ALA A 1 194 ? -18.459 0.401 11.016 1.00 85.38 194 ALA A C 1
ATOM 1531 O O . ALA A 1 194 ? -19.153 -0.026 11.944 1.00 85.38 194 ALA A O 1
ATOM 1532 N N . LYS A 1 195 ? -17.262 -0.114 10.721 1.00 89.62 195 LYS A N 1
ATOM 1533 C CA . LYS A 1 195 ? -16.545 -1.117 11.521 1.00 89.62 195 LYS A CA 1
ATOM 1534 C C . LYS A 1 195 ? -15.072 -0.728 11.615 1.00 89.62 195 LYS A C 1
ATOM 1536 O O . LYS A 1 195 ? -14.535 -0.211 10.641 1.00 89.62 195 LYS A O 1
ATOM 1541 N N . SER A 1 196 ? -14.420 -1.023 12.736 1.00 88.06 196 SER A N 1
ATOM 1542 C CA . SER A 1 196 ? -12.978 -0.812 12.910 1.00 88.06 196 SER A CA 1
ATOM 1543 C C . SER A 1 196 ? -12.343 -1.936 13.732 1.00 88.06 196 SER A C 1
ATOM 1545 O O . SER A 1 196 ? -13.009 -2.590 14.534 1.00 88.06 196 SER A O 1
ATOM 1547 N N . LYS A 1 197 ? -11.048 -2.194 13.515 1.00 87.69 197 LYS A N 1
ATOM 1548 C CA . LYS A 1 197 ? -10.281 -3.201 14.265 1.00 87.69 197 LYS A CA 1
ATOM 1549 C C . LYS A 1 197 ? -9.724 -2.595 15.548 1.00 87.69 197 LYS A C 1
ATOM 1551 O O . LYS A 1 197 ? -9.006 -1.599 15.504 1.00 87.69 197 LYS A O 1
ATOM 1556 N N . VAL A 1 198 ? -10.001 -3.227 16.677 1.00 87.62 198 VAL A N 1
ATOM 1557 C CA . VAL A 1 198 ? -9.508 -2.848 18.005 1.00 87.62 198 VAL A CA 1
ATOM 1558 C C . VAL A 1 198 ? -8.452 -3.866 18.422 1.00 87.62 198 VAL A C 1
ATOM 1560 O O . VAL A 1 198 ? -8.704 -5.069 18.366 1.00 87.62 198 VAL A O 1
ATOM 1563 N N . LEU A 1 199 ? -7.267 -3.405 18.820 1.00 84.81 199 LEU A N 1
ATOM 1564 C CA . LEU A 1 199 ? -6.181 -4.275 19.274 1.00 84.81 199 LEU A CA 1
ATOM 1565 C C . LEU A 1 199 ? -6.028 -4.136 20.787 1.00 84.81 199 LEU A C 1
ATOM 1567 O O . LEU A 1 199 ? -5.635 -3.077 21.269 1.00 84.81 199 LEU A O 1
ATOM 1571 N N . LEU A 1 200 ? -6.309 -5.212 21.522 1.00 85.75 200 LEU A N 1
ATOM 1572 C CA . LEU A 1 200 ? -6.164 -5.260 22.974 1.00 85.75 200 LEU A CA 1
ATOM 1573 C C . LEU A 1 200 ? -4.849 -5.955 23.349 1.00 85.75 200 LEU A C 1
ATOM 1575 O O . LEU A 1 200 ? -4.680 -7.148 23.089 1.00 85.75 200 LEU A O 1
ATOM 1579 N N . LEU A 1 201 ? -3.933 -5.214 23.978 1.00 77.62 201 LEU A N 1
ATOM 1580 C CA . LEU A 1 201 ? -2.579 -5.689 24.312 1.00 77.62 201 LEU A CA 1
ATOM 1581 C C . LEU A 1 201 ? -2.358 -6.018 25.801 1.00 77.62 201 LEU 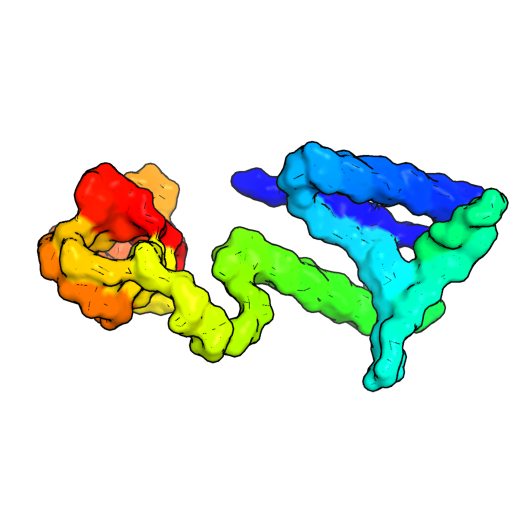A C 1
ATOM 1583 O O . LEU A 1 201 ? -1.343 -6.631 26.146 1.00 77.62 201 LEU A O 1
ATOM 1587 N N . ASN A 1 202 ? -3.288 -5.652 26.690 1.00 60.88 202 ASN A N 1
ATOM 1588 C CA . ASN A 1 202 ? -3.027 -5.561 28.136 1.00 60.88 202 ASN A CA 1
ATOM 1589 C C . ASN A 1 202 ? -3.798 -6.571 28.976 1.00 60.88 202 ASN A C 1
ATOM 1591 O O . ASN A 1 202 ? -5.034 -6.648 28.837 1.00 60.88 202 ASN A O 1
#

pLDDT: mean 87.93, std 11.84, range [38.38, 97.25]

Foldseek 3Di:
DADEAEQDAQADDEPSSVVSQVVLVVSVVVCVVVVHHYDYLLQLQQWDDPVPDIHGDFDDYPNDTGGHGDPQQQDCCPNGTDVVSVVSSVVSVVQSVCVVLPNPNCPDPVPVVPDDLAWDWEDDAQKIKIFDNAWFFKWKFKADPVRHTFDIPDGGTDGGDIDMDGDPCHGPVRDHDDFAKIKIWMDTPNHTRDIYIHGHDD

InterPro domains:
  IPR025965 FlgD/Vpr, Ig-like domain [PF13860] (127-186)
  IPR026444 Secretion system, C-terminal sorting domain [TIGR04183] (126-199)

Radius of gyration: 23.78 Å; chains: 1; bounding box: 56×35×67 Å

Secondary structure (DSSP, 8-state):
-PPEEEPPP----HHHHHHHHHHHHHHHHHHHHTT-EEE-HHHHHHEEE-SSSEEE-EEEETTEEEE---GGG--SSSSSS-HHHHHHHHHHHHHHHHHHTT------TTTTTS---S-EEEEETTEEEEEESSSEEEEEEEE-TT--EEEEEEEEEE-SEEEEEE--SB-TTSPBPPSEEEEEEEEETTEEEEEEEEEE--